Protein AF-A0A094FQ48-F1 (afdb_monomer_lite)

Structure (mmCIF, N/CA/C/O backbone):
data_AF-A0A094FQ48-F1
#
_entry.id   AF-A0A094FQ48-F1
#
loop_
_atom_site.group_PDB
_atom_site.id
_atom_site.type_symbol
_atom_site.label_atom_id
_atom_site.label_alt_id
_atom_site.label_comp_id
_atom_site.label_asym_id
_atom_site.label_entity_id
_atom_site.label_seq_id
_atom_site.pdbx_PDB_ins_code
_atom_site.Cartn_x
_atom_site.Cartn_y
_atom_site.Cartn_z
_atom_site.occupancy
_atom_site.B_iso_or_equiv
_atom_site.auth_seq_id
_atom_site.auth_comp_id
_atom_site.auth_asym_id
_atom_site.auth_atom_id
_atom_site.pdbx_PDB_model_num
ATOM 1 N N . MET A 1 1 ? -72.669 -28.121 5.961 1.00 44.81 1 MET A N 1
ATOM 2 C CA . MET A 1 1 ? -71.263 -28.528 6.222 1.00 44.81 1 MET A CA 1
ATOM 3 C C . MET A 1 1 ? -70.339 -27.764 5.274 1.00 44.81 1 MET A C 1
ATOM 5 O O . MET A 1 1 ? -70.852 -27.253 4.290 1.00 44.81 1 MET A O 1
ATOM 9 N N . HIS A 1 2 ? -69.028 -27.706 5.558 1.00 47.06 2 HIS A N 1
ATOM 10 C CA . HIS A 1 2 ? -67.974 -27.008 4.781 1.00 47.06 2 HIS A CA 1
ATOM 11 C C . HIS A 1 2 ? -67.819 -25.487 4.978 1.00 47.06 2 HIS A C 1
ATOM 13 O O . HIS A 1 2 ? -67.821 -24.717 4.028 1.00 47.06 2 HIS A O 1
ATOM 19 N N . CYS A 1 3 ? -67.562 -25.066 6.222 1.00 48.03 3 CYS A N 1
ATOM 20 C CA . CYS A 1 3 ? -66.950 -23.760 6.507 1.00 48.03 3 CYS A CA 1
ATOM 21 C C . CYS A 1 3 ? -65.906 -23.878 7.641 1.00 48.03 3 CYS A C 1
ATOM 23 O O . CYS A 1 3 ? -66.040 -23.269 8.699 1.00 48.03 3 CYS A O 1
ATOM 25 N N . GLN A 1 4 ? -64.906 -24.758 7.463 1.00 51.50 4 GLN A N 1
ATOM 26 C CA . GLN A 1 4 ? -63.898 -25.070 8.500 1.00 51.50 4 GLN A CA 1
ATOM 27 C C . GLN A 1 4 ? -62.426 -25.045 8.036 1.00 51.50 4 GLN A C 1
ATOM 29 O O . GLN A 1 4 ? -61.554 -24.832 8.872 1.00 51.50 4 GLN A O 1
ATOM 34 N N . HIS A 1 5 ? -62.115 -25.166 6.739 1.00 47.91 5 HIS A N 1
ATOM 35 C CA . HIS A 1 5 ? -60.715 -25.262 6.278 1.00 47.91 5 HIS A CA 1
ATOM 36 C C . HIS A 1 5 ? -59.942 -23.933 6.186 1.00 47.91 5 HIS A C 1
ATOM 38 O O . HIS A 1 5 ? -58.716 -23.949 6.132 1.00 47.91 5 HIS A O 1
ATOM 44 N N . LEU A 1 6 ? -60.612 -22.775 6.210 1.00 45.75 6 LEU A N 1
ATOM 45 C CA . LEU A 1 6 ? -59.923 -21.482 6.067 1.00 45.75 6 LEU A CA 1
ATOM 46 C C . LEU A 1 6 ? -59.265 -20.980 7.371 1.00 45.75 6 LEU A C 1
ATOM 48 O O . LEU A 1 6 ? -58.429 -20.083 7.330 1.00 45.75 6 LEU A O 1
ATOM 52 N N . ARG A 1 7 ? -59.607 -21.562 8.532 1.00 48.62 7 ARG A N 1
ATOM 53 C CA . ARG A 1 7 ? -59.044 -21.167 9.840 1.00 48.62 7 ARG A CA 1
ATOM 54 C C . ARG A 1 7 ? -57.698 -21.818 10.177 1.00 48.62 7 ARG A C 1
ATOM 56 O O . ARG A 1 7 ? -57.013 -21.322 11.062 1.00 48.62 7 ARG A O 1
ATOM 63 N N . THR A 1 8 ? -57.306 -22.891 9.490 1.00 50.69 8 THR A N 1
ATOM 64 C CA . THR A 1 8 ? -56.061 -23.631 9.781 1.00 50.69 8 THR A CA 1
ATOM 65 C C . THR A 1 8 ? -54.864 -23.185 8.942 1.00 50.69 8 THR A C 1
ATOM 67 O O . THR A 1 8 ? -53.733 -23.434 9.338 1.00 50.69 8 THR A O 1
ATOM 70 N N . LEU A 1 9 ? -55.078 -22.488 7.819 1.00 47.31 9 LEU A N 1
ATOM 71 C CA . LEU A 1 9 ? -53.987 -22.009 6.955 1.00 47.31 9 LEU A CA 1
ATOM 72 C C . LEU A 1 9 ? -53.276 -20.763 7.508 1.00 47.31 9 LEU A C 1
ATOM 74 O O . LEU A 1 9 ? -52.068 -20.627 7.346 1.00 47.31 9 LEU A O 1
ATOM 78 N N . VAL A 1 10 ? -54.001 -19.880 8.203 1.00 52.78 10 VAL A N 1
ATOM 79 C CA . VAL A 1 10 ? -53.449 -18.645 8.789 1.00 52.78 10 VAL A CA 1
ATOM 80 C C . VAL A 1 10 ? -52.346 -18.911 9.836 1.00 52.78 10 VAL A C 1
ATOM 82 O O . VAL A 1 10 ? -51.275 -18.319 9.699 1.00 52.78 10 VAL A O 1
ATOM 85 N N . PRO A 1 11 ? -52.517 -19.801 10.841 1.00 48.78 11 PRO A N 1
ATOM 86 C CA . PRO A 1 11 ? -51.443 -20.086 11.797 1.00 48.78 11 PRO A CA 1
ATOM 87 C C . PRO A 1 11 ? -50.246 -20.817 11.165 1.00 48.78 11 PRO A C 1
ATOM 89 O O . PRO A 1 11 ? -49.115 -20.565 11.571 1.00 48.78 11 PRO A O 1
ATOM 92 N N . SER A 1 12 ? -50.449 -21.662 10.145 1.00 50.12 12 SER A N 1
ATOM 93 C CA . SER A 1 12 ? -49.334 -22.310 9.434 1.00 50.12 12 SER A CA 1
ATOM 94 C C . SER A 1 12 ? -48.512 -21.333 8.586 1.00 50.12 12 SER A C 1
ATOM 96 O O . SER A 1 12 ? -47.296 -21.490 8.512 1.00 50.12 12 SER A O 1
ATOM 98 N N . LEU A 1 13 ? -49.131 -20.302 7.998 1.00 47.12 13 LEU A N 1
ATOM 99 C CA . LEU A 1 13 ? -48.397 -19.254 7.275 1.00 47.12 13 LEU A CA 1
ATOM 100 C C . LEU A 1 13 ? -47.580 -18.359 8.224 1.00 47.12 13 LEU A C 1
ATOM 102 O O . LEU A 1 13 ? -46.461 -17.975 7.897 1.00 47.12 13 LEU A O 1
ATOM 106 N N . LEU A 1 14 ? -48.111 -18.074 9.418 1.00 46.78 14 LEU A N 1
ATOM 107 C CA . LEU A 1 14 ? -47.400 -17.326 10.463 1.00 46.78 14 LEU A CA 1
ATOM 108 C C . LEU A 1 14 ? -46.217 -18.106 11.055 1.00 46.78 14 LEU A C 1
ATOM 110 O O . LEU A 1 14 ? -45.192 -17.503 11.360 1.00 46.78 14 LEU A O 1
ATOM 114 N N . LEU A 1 15 ? -46.315 -19.435 11.173 1.00 45.41 15 LEU A N 1
ATOM 115 C CA . LEU A 1 15 ? -45.204 -20.263 11.658 1.00 45.41 15 LEU A CA 1
ATOM 116 C C . LEU A 1 15 ? -44.077 -20.431 10.619 1.00 45.41 15 LEU A C 1
ATOM 118 O O . LEU A 1 15 ? -42.925 -20.619 10.998 1.00 45.41 15 LEU A O 1
ATOM 122 N N . ALA A 1 16 ? -44.384 -20.316 9.322 1.00 47.59 16 ALA A N 1
ATOM 123 C CA . ALA A 1 16 ? -43.390 -20.379 8.246 1.00 47.59 16 ALA A CA 1
ATOM 124 C C . ALA A 1 16 ? -42.512 -19.113 8.139 1.00 47.59 16 ALA A C 1
ATOM 126 O O . ALA A 1 16 ? -41.395 -19.187 7.636 1.00 47.59 16 ALA A O 1
ATOM 127 N N . LEU A 1 17 ? -42.980 -17.967 8.650 1.00 46.12 17 LEU A N 1
ATOM 128 C CA . LEU A 1 17 ? -42.236 -16.695 8.673 1.00 46.12 17 LEU A CA 1
ATOM 129 C C . LEU A 1 17 ? -41.223 -16.578 9.829 1.00 46.12 17 LEU A C 1
ATOM 131 O O . LEU A 1 17 ? -40.498 -15.590 9.907 1.00 46.12 17 LEU A O 1
ATOM 135 N N . LEU A 1 18 ? -41.153 -17.574 10.718 1.00 45.94 18 LEU A N 1
ATOM 136 C CA . LEU A 1 18 ? -40.220 -17.614 11.855 1.00 45.94 18 LEU A CA 1
ATOM 137 C C . LEU A 1 18 ? -38.926 -18.396 11.567 1.00 45.94 18 LEU A C 1
ATOM 139 O O . LEU A 1 18 ? -38.060 -18.498 12.437 1.00 45.94 18 LEU A O 1
ATOM 143 N N . VAL A 1 19 ? -38.759 -18.936 10.355 1.00 48.19 19 VAL A N 1
ATOM 144 C CA . VAL A 1 19 ? -37.536 -19.649 9.965 1.00 48.19 19 VAL A CA 1
ATOM 145 C C . VAL A 1 19 ? -36.451 -18.653 9.554 1.00 48.19 19 VAL A C 1
ATOM 147 O O . VAL A 1 19 ? -36.316 -18.293 8.390 1.00 48.19 19 VAL A O 1
ATOM 150 N N . GLY A 1 20 ? -35.632 -18.261 10.531 1.00 50.59 20 GLY A N 1
ATOM 151 C CA . GLY A 1 20 ? -34.254 -17.851 10.271 1.00 50.59 20 GLY A CA 1
ATOM 152 C C . GLY A 1 20 ? -34.054 -16.451 9.696 1.00 50.59 20 GLY A C 1
ATOM 153 O O . GLY A 1 20 ? -33.364 -16.298 8.692 1.00 50.59 20 GLY A O 1
ATOM 154 N N . ALA A 1 21 ? -34.507 -15.416 10.408 1.00 45.34 21 ALA A N 1
ATOM 155 C CA . ALA A 1 21 ? -33.777 -14.150 10.381 1.00 45.34 21 ALA A CA 1
ATOM 156 C C . ALA A 1 21 ? -32.414 -14.362 11.069 1.00 45.34 21 ALA A C 1
ATOM 158 O O . ALA A 1 21 ? -32.246 -14.065 12.251 1.00 45.34 21 ALA A O 1
ATOM 159 N N . THR A 1 22 ? -31.445 -14.930 10.344 1.00 43.03 22 THR A N 1
ATOM 160 C CA . THR A 1 22 ? -30.043 -14.912 10.765 1.00 43.03 22 THR A CA 1
ATOM 161 C C . THR A 1 22 ? -29.607 -13.457 10.777 1.00 43.03 22 THR A C 1
ATOM 163 O O . THR A 1 22 ? -29.324 -12.883 9.725 1.00 43.03 22 THR A O 1
ATOM 166 N N . THR A 1 23 ? -29.591 -12.842 11.959 1.00 42.50 23 THR A N 1
ATOM 167 C CA . THR A 1 23 ? -28.970 -11.534 12.150 1.00 42.50 23 THR A CA 1
ATOM 168 C C . THR A 1 23 ? -27.529 -11.653 11.682 1.00 42.50 23 THR A C 1
ATOM 170 O O . THR A 1 23 ? -26.745 -12.364 12.316 1.00 42.50 23 THR A O 1
ATOM 173 N N . ALA A 1 24 ? -27.193 -11.008 10.562 1.00 48.81 24 ALA A N 1
ATOM 174 C CA . ALA A 1 24 ? -25.811 -10.891 10.128 1.00 48.81 24 ALA A CA 1
ATOM 175 C C . ALA A 1 24 ? -25.033 -10.293 11.302 1.00 48.81 24 ALA A C 1
ATOM 177 O O . ALA A 1 24 ? -25.363 -9.205 11.776 1.00 48.81 24 ALA A O 1
ATOM 178 N N . GLN A 1 25 ? -24.085 -11.056 11.847 1.00 53.09 25 GLN A N 1
ATOM 179 C CA . GLN A 1 25 ? -23.342 -10.628 13.021 1.00 53.09 25 GLN A CA 1
ATOM 180 C C . GLN A 1 25 ? -22.430 -9.483 12.590 1.00 53.09 25 GLN A C 1
ATOM 182 O O . GLN A 1 25 ? -21.394 -9.712 11.969 1.00 53.09 25 GLN A O 1
ATOM 187 N N . GLU A 1 26 ? -22.859 -8.258 12.890 1.00 64.62 26 GLU A N 1
ATOM 188 C CA . GLU A 1 26 ? -22.153 -7.029 12.554 1.00 64.62 26 GLU A CA 1
ATOM 189 C C . GLU A 1 26 ? -20.717 -7.107 13.088 1.00 64.62 26 GLU A C 1
ATOM 191 O O . GLU A 1 26 ? -20.472 -7.158 14.300 1.00 64.62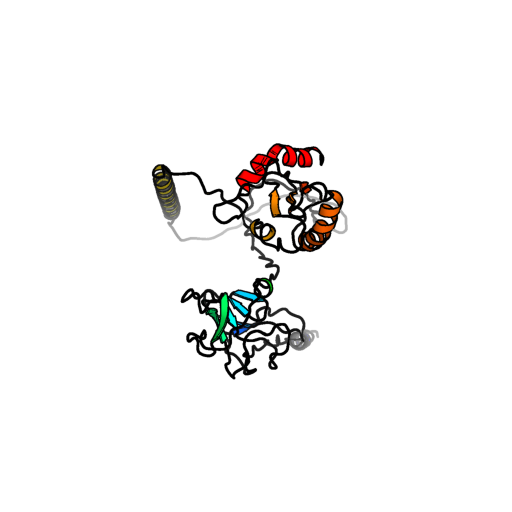 26 GLU A O 1
ATOM 196 N N . ARG A 1 27 ? -19.763 -7.222 12.159 1.00 82.62 27 ARG A N 1
ATOM 197 C CA . ARG A 1 27 ? -18.343 -7.394 12.464 1.00 82.62 27 ARG A CA 1
ATOM 198 C C . ARG A 1 27 ? -17.807 -6.073 12.997 1.00 82.62 27 ARG A C 1
ATOM 200 O O . ARG A 1 27 ? -17.611 -5.127 12.243 1.00 82.62 27 ARG A O 1
ATOM 207 N N . LYS A 1 28 ? -17.587 -6.020 14.307 1.00 92.75 28 LYS A N 1
ATOM 208 C CA . LYS A 1 28 ? -17.046 -4.845 14.990 1.00 92.75 28 LYS A CA 1
ATOM 209 C C . LYS A 1 28 ? -15.570 -4.650 14.659 1.00 92.75 28 LYS A C 1
ATOM 211 O O . LYS A 1 28 ? -14.815 -5.620 14.599 1.00 92.75 28 LYS A O 1
ATOM 216 N N . CYS A 1 29 ? -15.184 -3.393 14.496 1.00 96.06 29 CYS A N 1
ATOM 217 C CA . CYS A 1 29 ? -13.802 -2.972 14.327 1.00 96.06 29 CYS A CA 1
ATOM 218 C C . CYS A 1 29 ? -13.202 -2.540 15.663 1.00 96.06 29 CYS A C 1
ATOM 220 O O . CYS A 1 29 ? -13.862 -1.881 16.470 1.00 96.06 29 CYS A O 1
ATOM 222 N N . TYR A 1 30 ? -11.945 -2.905 15.874 1.00 96.88 30 TYR A N 1
ATOM 223 C CA . TYR A 1 30 ? -11.172 -2.594 17.063 1.00 96.88 30 TYR A CA 1
ATOM 224 C C . TYR A 1 30 ? -9.928 -1.798 16.674 1.00 96.88 30 TYR A C 1
ATOM 226 O O . TYR A 1 30 ? -9.333 -2.038 15.621 1.00 96.88 30 TYR A O 1
ATOM 234 N N . GLY A 1 31 ? -9.568 -0.834 17.517 1.00 96.81 31 GLY A N 1
ATOM 235 C CA . GLY A 1 31 ? -8.410 0.028 17.348 1.00 96.81 31 GLY A CA 1
ATOM 236 C C . GLY A 1 31 ? -7.098 -0.738 17.455 1.00 96.81 31 GLY A C 1
ATOM 237 O O . GLY A 1 31 ? -7.057 -1.893 17.881 1.00 96.81 31 GLY A O 1
ATOM 238 N N . VAL A 1 32 ? -5.990 -0.065 17.152 1.00 96.31 32 VAL A N 1
ATOM 239 C CA . VAL A 1 32 ? -4.638 -0.607 17.384 1.00 96.31 32 VAL A CA 1
ATOM 240 C C . VAL A 1 32 ? -4.397 -0.926 18.869 1.00 96.31 32 VAL A C 1
ATOM 242 O O . VAL A 1 32 ? -3.625 -1.829 19.193 1.00 96.31 32 VAL A O 1
ATOM 245 N N . ASN A 1 33 ? -5.105 -0.241 19.771 1.00 95.88 33 ASN A N 1
ATOM 246 C CA . ASN A 1 33 ? -5.111 -0.520 21.205 1.00 95.88 33 ASN A CA 1
ATOM 247 C C . ASN A 1 33 ? -6.049 -1.672 21.648 1.00 95.88 33 ASN A C 1
ATOM 249 O O . ASN A 1 33 ? -6.006 -2.055 22.816 1.00 95.88 33 ASN A O 1
ATOM 253 N N . GLY A 1 34 ? -6.861 -2.238 20.745 1.00 95.62 34 GLY A N 1
ATOM 254 C CA . GLY A 1 34 ? -7.851 -3.289 21.027 1.00 95.62 34 GLY A CA 1
ATOM 255 C C . GLY A 1 34 ? -9.215 -2.791 21.531 1.00 95.62 34 GLY A C 1
ATOM 256 O O . GLY A 1 34 ? -10.117 -3.600 21.760 1.00 95.62 34 GLY A O 1
ATOM 257 N N . GLU A 1 35 ? -9.407 -1.480 21.698 1.00 97.38 35 GLU A N 1
ATOM 258 C CA . GLU A 1 35 ? -10.698 -0.892 22.077 1.00 97.38 35 GLU A CA 1
ATOM 259 C C . GLU A 1 35 ? -11.652 -0.787 20.877 1.00 97.38 35 GLU A C 1
ATOM 261 O O . GLU A 1 35 ? -11.239 -0.870 19.725 1.00 97.38 35 GLU A O 1
ATOM 266 N N . LEU A 1 36 ? -12.954 -0.627 21.121 1.00 97.06 36 LEU A N 1
ATOM 267 C CA . LEU A 1 36 ? -13.960 -0.563 20.056 1.00 97.06 36 LEU A CA 1
ATOM 268 C C . LEU A 1 36 ? -13.870 0.765 19.275 1.00 97.06 36 LEU A C 1
ATOM 270 O O . LEU A 1 36 ? -13.932 1.832 19.883 1.00 97.06 36 LEU A O 1
ATOM 274 N N . GLN A 1 37 ? -13.790 0.700 17.943 1.00 96.50 37 GLN A N 1
ATOM 275 C CA . GLN A 1 37 ? -13.807 1.883 17.068 1.00 96.50 37 GLN A CA 1
ATOM 276 C C . GLN A 1 37 ? -15.218 2.485 16.893 1.00 96.50 37 GLN A C 1
ATOM 278 O O . GLN A 1 37 ? -16.226 1.871 17.257 1.00 96.50 37 GLN A O 1
ATOM 283 N N . SER A 1 38 ? -15.304 3.694 16.316 1.00 95.12 38 SER A N 1
ATOM 284 C CA . SER A 1 38 ? -16.593 4.300 15.939 1.00 95.12 38 SER A CA 1
ATOM 285 C C . SER A 1 38 ? -17.284 3.527 14.805 1.00 95.12 38 SER A C 1
ATOM 287 O O . SER A 1 38 ? -16.652 2.773 14.069 1.00 95.12 38 SER A O 1
ATOM 289 N N . ALA A 1 39 ? -18.591 3.749 14.626 1.00 93.94 39 ALA A N 1
ATOM 290 C CA . ALA A 1 39 ? -19.379 3.124 13.554 1.00 93.94 39 ALA A CA 1
ATOM 291 C C . ALA A 1 39 ? -18.975 3.568 12.127 1.00 93.94 39 ALA A C 1
ATOM 293 O O . ALA A 1 39 ? -19.391 2.953 11.143 1.00 93.94 39 ALA A O 1
ATOM 294 N N . ASP A 1 40 ? -18.165 4.626 12.016 1.00 95.06 40 ASP A N 1
ATOM 295 C CA . ASP A 1 40 ? -17.604 5.115 10.752 1.00 95.06 40 ASP A CA 1
ATOM 296 C C . ASP A 1 40 ? -16.463 4.216 10.250 1.00 95.06 40 ASP A C 1
ATOM 298 O O . ASP A 1 40 ? -16.204 4.134 9.046 1.00 95.06 40 ASP A O 1
ATOM 302 N N . ILE A 1 41 ? -15.793 3.532 11.185 1.00 96.12 41 ILE A N 1
ATOM 303 C CA . ILE A 1 41 ? -14.691 2.608 10.932 1.00 96.12 41 ILE A CA 1
ATOM 304 C C . ILE A 1 41 ? -15.268 1.214 10.700 1.00 96.12 41 ILE A C 1
ATOM 306 O O . ILE A 1 41 ? -15.728 0.541 11.624 1.00 96.12 41 ILE A O 1
ATOM 310 N N . GLN A 1 42 ? -15.251 0.786 9.443 1.00 95.19 42 GLN A N 1
ATOM 311 C CA . GLN A 1 42 ? -15.963 -0.396 8.973 1.00 95.19 42 GLN A CA 1
ATOM 312 C C . GLN A 1 42 ? -14.998 -1.459 8.424 1.00 95.19 42 GLN A C 1
ATOM 314 O O . GLN A 1 42 ? -13.908 -1.117 7.952 1.00 95.19 42 GLN A O 1
ATOM 319 N N . PRO A 1 43 ? -15.372 -2.753 8.472 1.00 94.44 43 PRO A N 1
ATOM 320 C CA . PRO A 1 43 ? -14.539 -3.836 7.961 1.00 94.44 43 PRO A CA 1
ATOM 321 C C . PRO A 1 43 ? -14.304 -3.704 6.454 1.00 94.44 43 PRO A C 1
ATOM 323 O O . PRO A 1 43 ? -15.256 -3.595 5.684 1.00 94.44 43 PRO A O 1
ATOM 326 N N . CYS A 1 44 ? -13.051 -3.825 6.017 1.00 92.06 44 CYS A N 1
ATOM 327 C CA . CYS A 1 44 ? -12.675 -3.741 4.601 1.00 92.06 44 CYS A CA 1
ATOM 328 C C . CYS A 1 44 ? -13.290 -4.820 3.701 1.00 92.06 44 CYS A C 1
ATOM 330 O O . CYS A 1 44 ? -13.319 -4.676 2.481 1.00 92.06 44 CYS A O 1
ATOM 332 N N . ASN A 1 45 ? -13.763 -5.919 4.289 1.00 84.25 45 ASN A N 1
ATOM 333 C CA . ASN A 1 45 ? -14.577 -6.912 3.607 1.00 84.25 45 ASN A CA 1
ATOM 334 C C . ASN A 1 45 ? -15.564 -7.525 4.610 1.00 84.25 45 ASN A C 1
ATOM 336 O O . ASN A 1 45 ? -15.152 -8.194 5.562 1.00 84.25 45 ASN A O 1
ATOM 340 N N . ALA A 1 46 ? -16.859 -7.294 4.399 1.00 70.19 46 ALA A N 1
ATOM 341 C CA . ALA A 1 46 ? -17.919 -7.823 5.254 1.00 70.19 46 ALA A CA 1
ATOM 342 C C . ALA A 1 46 ? -18.209 -9.319 5.003 1.00 70.19 46 ALA A C 1
ATOM 344 O O . ALA A 1 46 ? -18.610 -10.025 5.930 1.00 70.19 46 ALA A O 1
ATOM 345 N N . ASP A 1 47 ? -17.950 -9.815 3.788 1.00 74.25 47 ASP A N 1
ATOM 346 C CA . ASP A 1 47 ? -18.453 -11.100 3.271 1.00 74.25 47 ASP A CA 1
ATOM 347 C C . ASP A 1 47 ? -17.534 -12.305 3.547 1.00 74.25 47 ASP A C 1
ATOM 349 O O . ASP A 1 47 ? -17.655 -13.364 2.927 1.00 74.25 47 ASP A O 1
ATOM 353 N N . LEU A 1 48 ? -16.577 -12.171 4.467 1.00 73.19 48 LEU A N 1
ATOM 354 C CA . LEU A 1 48 ? -15.639 -13.253 4.772 1.00 73.19 48 LEU A CA 1
ATOM 355 C C . LEU A 1 48 ? -16.246 -14.356 5.656 1.00 73.19 48 LEU A C 1
ATOM 357 O O . LEU A 1 48 ? -17.163 -14.095 6.446 1.00 73.19 48 LEU A O 1
ATOM 361 N N . PRO A 1 49 ? -15.692 -15.586 5.602 1.00 76.56 49 PRO A N 1
ATOM 362 C CA . PRO A 1 49 ? -16.086 -16.681 6.482 1.00 76.56 49 PRO A CA 1
ATOM 363 C C . PRO A 1 49 ? -16.006 -16.309 7.967 1.00 76.56 49 PRO A C 1
ATOM 365 O O . PRO A 1 49 ? -15.147 -15.531 8.398 1.00 76.56 49 PRO A O 1
ATOM 368 N N . ALA A 1 50 ? -16.907 -16.877 8.770 1.00 71.81 50 ALA A N 1
ATOM 369 C CA . ALA A 1 50 ? -16.891 -16.701 10.218 1.00 71.81 50 ALA A CA 1
ATOM 370 C C . ALA A 1 50 ? -15.538 -17.151 10.802 1.00 71.81 50 ALA A C 1
ATOM 372 O O . ALA A 1 50 ? -15.043 -18.226 10.471 1.00 71.81 50 ALA A O 1
ATOM 373 N N . GLY A 1 51 ? -14.942 -16.318 11.660 1.00 76.62 51 GLY A N 1
ATOM 374 C CA . GLY A 1 51 ? -13.610 -16.548 12.233 1.00 76.62 51 GLY A CA 1
ATOM 375 C C . GLY A 1 51 ? -12.432 -15.990 11.421 1.00 76.62 51 GLY A C 1
ATOM 376 O O . GLY A 1 51 ? -11.323 -15.977 11.937 1.00 76.62 51 GLY A O 1
ATOM 377 N N . SER A 1 52 ? -12.635 -15.491 10.196 1.00 87.19 52 SER A N 1
ATOM 378 C CA . SER A 1 52 ? -11.622 -14.679 9.497 1.00 87.19 52 SER A CA 1
ATOM 379 C C . SER A 1 52 ? -11.661 -13.227 9.981 1.00 87.19 52 SER A C 1
ATOM 381 O O . SER A 1 52 ? -12.757 -12.701 10.184 1.00 87.19 52 SER A O 1
ATOM 383 N N . HIS A 1 53 ? -10.514 -12.553 10.088 1.00 91.12 53 HIS A N 1
ATOM 384 C CA . HIS A 1 53 ? -10.436 -11.124 10.418 1.00 91.12 53 HIS A CA 1
ATOM 385 C C . HIS A 1 53 ? -10.045 -10.265 9.200 1.00 91.12 53 HIS A C 1
ATOM 387 O O . HIS A 1 53 ? -9.559 -10.781 8.194 1.00 91.12 53 HIS A O 1
ATOM 393 N N . VAL A 1 54 ? -10.300 -8.955 9.279 1.00 92.50 54 VAL A N 1
ATOM 394 C CA . VAL A 1 54 ? -9.916 -7.947 8.273 1.00 92.50 54 VAL A CA 1
ATOM 395 C C . VAL A 1 54 ? -9.420 -6.665 8.918 1.00 92.50 54 VAL A C 1
ATOM 397 O O . VAL A 1 54 ? -9.815 -6.342 10.038 1.00 92.50 54 VAL A O 1
ATOM 400 N N . ALA A 1 55 ? -8.631 -5.908 8.156 1.00 94.06 55 ALA A N 1
ATOM 401 C CA . ALA A 1 55 ? -8.422 -4.484 8.373 1.00 94.06 55 ALA A CA 1
ATOM 402 C C . ALA A 1 55 ? -9.763 -3.730 8.409 1.00 94.06 55 ALA A C 1
ATOM 404 O O . ALA A 1 55 ? -10.749 -4.150 7.788 1.00 94.06 55 ALA A O 1
ATOM 405 N N . CYS A 1 56 ? -9.783 -2.598 9.102 1.00 96.25 56 CYS A N 1
ATOM 406 C CA . CYS A 1 56 ? -10.915 -1.681 9.114 1.00 96.25 56 CYS A CA 1
ATOM 407 C C . CYS A 1 56 ? -10.477 -0.282 8.692 1.00 96.25 56 CYS A C 1
ATOM 409 O O . CYS A 1 56 ? -9.391 0.140 9.073 1.00 96.25 56 CYS A O 1
ATOM 411 N N . CYS A 1 57 ? -11.329 0.441 7.965 1.00 96.31 57 CYS A N 1
ATOM 412 C CA . CYS A 1 57 ? -11.052 1.792 7.465 1.00 96.31 57 CYS A CA 1
ATOM 413 C C . CYS A 1 57 ? -12.270 2.710 7.622 1.00 96.31 57 CYS A C 1
ATOM 415 O O . CYS A 1 57 ? -13.380 2.222 7.845 1.00 96.31 57 CYS A O 1
ATOM 417 N N . ASN A 1 58 ? -12.104 4.029 7.483 1.00 95.31 58 ASN A N 1
ATOM 418 C CA . ASN A 1 58 ? -13.238 4.950 7.493 1.00 95.31 58 ASN A CA 1
ATOM 419 C C . ASN A 1 58 ? -13.969 4.902 6.142 1.00 95.31 58 ASN A C 1
ATOM 421 O O . ASN A 1 58 ? -13.606 5.591 5.185 1.00 95.31 58 ASN A O 1
ATOM 425 N N . LEU A 1 59 ? -14.999 4.058 6.067 1.00 93.69 59 LEU A N 1
ATOM 426 C CA . LEU A 1 59 ? -15.816 3.869 4.862 1.00 93.69 59 LEU A CA 1
ATOM 427 C C . LEU A 1 59 ? -17.093 4.726 4.870 1.00 93.69 59 LEU A C 1
ATOM 429 O O . LEU A 1 59 ? -17.783 4.798 3.855 1.00 93.69 59 LEU A O 1
ATOM 433 N N . ALA A 1 60 ? -17.411 5.384 5.991 1.00 93.12 60 ALA A N 1
ATOM 434 C CA . ALA A 1 60 ? -18.580 6.257 6.108 1.00 93.12 60 ALA A CA 1
ATOM 435 C C . ALA A 1 60 ? -18.338 7.688 5.587 1.00 93.12 60 ALA A C 1
ATOM 437 O O . ALA A 1 60 ? -19.295 8.386 5.241 1.00 93.12 60 ALA A O 1
ATOM 438 N N . LYS A 1 61 ? -17.077 8.138 5.518 1.00 91.81 61 LYS A N 1
ATOM 439 C CA . LYS A 1 61 ? -16.710 9.437 4.927 1.00 91.81 61 LYS A CA 1
ATOM 440 C C . LYS A 1 61 ? -16.735 9.411 3.389 1.00 91.81 61 LYS A C 1
ATOM 442 O O . LYS A 1 61 ? -16.877 8.364 2.762 1.00 91.81 61 LYS A O 1
ATOM 447 N N . SER A 1 62 ? -16.619 10.586 2.767 1.00 90.00 62 SER A N 1
ATOM 448 C CA . SER A 1 62 ? -16.693 10.753 1.311 1.00 90.00 62 SER A CA 1
ATOM 449 C C . SER A 1 62 ? -15.608 11.714 0.804 1.00 90.00 62 SER A C 1
ATOM 451 O O . SER A 1 62 ? -15.648 12.888 1.180 1.00 90.00 62 SER A O 1
ATOM 453 N N . PRO A 1 63 ? -14.686 11.269 -0.074 1.00 90.94 63 PRO A N 1
ATOM 454 C CA . PRO A 1 63 ? -14.499 9.885 -0.533 1.00 90.94 63 PRO A CA 1
ATOM 455 C C . PRO A 1 63 ? -14.105 8.924 0.614 1.00 90.94 63 PRO A C 1
ATOM 457 O O . PRO A 1 63 ? -13.353 9.328 1.497 1.00 90.94 63 PRO A O 1
ATOM 460 N N . PRO A 1 64 ? -14.590 7.666 0.618 1.00 92.12 64 PRO A N 1
ATOM 461 C CA . PRO A 1 64 ? -14.242 6.685 1.649 1.00 92.12 64 PRO A CA 1
ATOM 462 C C . PRO A 1 64 ? -12.769 6.278 1.547 1.00 92.12 64 PRO A C 1
ATOM 464 O O . PRO A 1 64 ? -12.168 6.377 0.475 1.00 92.12 64 PRO A O 1
ATOM 467 N N . ASP A 1 65 ? -12.185 5.775 2.630 1.00 93.75 65 ASP A N 1
ATOM 468 C CA . ASP A 1 65 ? -10.830 5.216 2.591 1.00 93.75 65 ASP A CA 1
ATOM 469 C C . ASP A 1 65 ? -10.718 4.028 1.627 1.00 93.75 65 ASP A C 1
ATOM 471 O O . ASP A 1 65 ? -11.639 3.219 1.488 1.00 93.75 65 ASP A O 1
ATOM 475 N N . ILE A 1 66 ? -9.552 3.881 0.993 1.00 92.62 66 ILE A N 1
ATOM 476 C CA . ILE A 1 66 ? -9.233 2.688 0.204 1.00 92.62 66 ILE A CA 1
ATOM 477 C C . ILE A 1 66 ? -8.537 1.678 1.115 1.00 92.62 66 ILE A C 1
ATOM 479 O O . ILE A 1 66 ? -7.470 1.945 1.666 1.00 92.62 66 ILE A O 1
ATOM 483 N N . CYS A 1 67 ? -9.119 0.490 1.230 1.00 93.06 67 CYS A N 1
ATOM 484 C CA . CYS A 1 67 ? -8.527 -0.630 1.951 1.00 93.06 67 CYS A CA 1
ATOM 485 C C . CYS A 1 67 ? -7.270 -1.156 1.244 1.00 93.06 67 CYS A C 1
ATOM 487 O O . CYS A 1 67 ? -7.333 -1.643 0.109 1.00 93.06 67 CYS A O 1
ATOM 489 N N . VAL A 1 68 ? -6.131 -1.099 1.933 1.00 91.62 68 VAL A N 1
ATOM 490 C CA . VAL A 1 68 ? -4.854 -1.635 1.453 1.00 91.62 68 VAL A CA 1
ATOM 491 C C . VAL A 1 68 ? -4.371 -2.771 2.356 1.00 91.62 68 VAL A C 1
ATOM 493 O O . VAL A 1 68 ? -4.961 -3.069 3.396 1.00 91.62 68 VAL A O 1
ATOM 496 N N . GLY A 1 69 ? -3.344 -3.494 1.917 1.00 87.94 69 GLY A N 1
ATOM 497 C CA . GLY A 1 69 ? -2.755 -4.571 2.700 1.00 87.94 69 GLY A CA 1
ATOM 498 C C . GLY A 1 69 ? -2.008 -4.069 3.944 1.00 87.94 69 GLY A C 1
ATOM 499 O O . GLY A 1 69 ? -1.921 -2.872 4.224 1.00 87.94 69 GLY A O 1
ATOM 500 N N . GLY A 1 70 ? -1.489 -5.017 4.728 1.00 88.19 70 GLY A N 1
ATOM 501 C CA . GLY A 1 70 ? -0.722 -4.719 5.941 1.00 88.19 70 GLY A CA 1
ATOM 502 C C . GLY A 1 70 ? -1.543 -4.092 7.075 1.00 88.19 70 GLY A C 1
ATOM 503 O O . GLY A 1 70 ? -0.961 -3.467 7.957 1.00 88.19 70 GLY A O 1
ATOM 504 N N . GLY A 1 71 ? -2.875 -4.224 7.049 1.00 91.81 71 GLY A N 1
ATOM 505 C CA . GLY A 1 71 ? -3.769 -3.655 8.063 1.00 91.81 71 GLY A CA 1
ATOM 506 C C . GLY A 1 71 ? -3.954 -2.137 7.972 1.00 91.81 71 GLY A C 1
ATOM 507 O O . GLY A 1 71 ? -4.314 -1.514 8.970 1.00 91.81 71 GLY A O 1
ATOM 508 N N . LEU A 1 72 ? -3.660 -1.539 6.812 1.00 94.19 72 LEU A N 1
ATOM 509 C CA . LEU A 1 72 ? -3.654 -0.091 6.606 1.00 94.19 72 LEU A CA 1
ATOM 510 C C . LEU A 1 72 ? -4.767 0.383 5.660 1.00 94.19 72 LEU A C 1
ATOM 512 O O . LEU A 1 72 ? -5.350 -0.372 4.881 1.00 94.19 72 LEU A O 1
ATOM 516 N N . CYS A 1 73 ? -5.021 1.683 5.724 1.00 94.31 73 CYS A N 1
ATOM 517 C CA . CYS A 1 73 ? -6.019 2.399 4.945 1.00 94.31 73 CYS A CA 1
ATOM 518 C C . CYS A 1 73 ? -5.352 3.556 4.215 1.00 94.31 73 CYS A C 1
ATOM 520 O O . CYS A 1 73 ? -4.575 4.295 4.816 1.00 94.31 73 CYS A O 1
ATOM 522 N N . TYR A 1 74 ? -5.664 3.730 2.936 1.00 92.62 74 TYR A N 1
ATOM 523 C CA . TYR A 1 74 ? -5.244 4.894 2.170 1.00 92.62 74 TYR A CA 1
ATOM 524 C C . TYR A 1 74 ? -6.323 5.976 2.261 1.00 92.62 74 TYR A C 1
ATOM 526 O O . TYR A 1 74 ? -7.442 5.782 1.771 1.00 92.62 74 TYR A O 1
ATOM 534 N N . SER A 1 75 ? -5.987 7.104 2.891 1.00 91.19 75 SER A N 1
ATOM 535 C CA . SER A 1 75 ? -6.919 8.213 3.088 1.00 91.19 75 SER A CA 1
ATOM 536 C C . SER A 1 75 ? -7.083 9.045 1.826 1.00 91.19 75 SER A C 1
ATOM 538 O O . SER A 1 75 ? -6.112 9.519 1.235 1.00 91.19 75 SER A O 1
ATOM 540 N N . GLN A 1 76 ? -8.337 9.256 1.429 1.00 88.38 76 GLN A N 1
ATOM 541 C CA . GLN A 1 76 ? -8.694 10.057 0.258 1.00 88.38 76 GLN A CA 1
ATOM 542 C C . GLN A 1 76 ? -9.067 11.515 0.596 1.00 88.38 76 GLN A C 1
ATOM 544 O O . GLN A 1 76 ? -9.459 12.263 -0.299 1.00 88.38 76 GLN A O 1
ATOM 549 N N . ASP A 1 77 ? -8.906 11.950 1.853 1.00 81.19 77 ASP A N 1
ATOM 550 C CA . ASP A 1 77 ? -9.324 13.288 2.317 1.00 81.19 77 ASP A CA 1
ATOM 551 C C . ASP A 1 77 ? -8.517 14.443 1.693 1.00 81.19 77 ASP A C 1
ATOM 553 O O . ASP A 1 77 ? -8.938 15.599 1.730 1.00 81.19 77 ASP A O 1
ATOM 557 N N . GLY A 1 78 ? -7.341 14.152 1.123 1.00 62.19 78 GLY A N 1
ATOM 558 C CA . GLY A 1 78 ? -6.540 15.108 0.349 1.00 62.19 78 GLY A CA 1
ATOM 559 C C . GLY A 1 78 ? -5.915 16.262 1.147 1.00 62.19 78 GLY A C 1
ATOM 560 O O . GLY A 1 78 ? -5.359 17.173 0.536 1.00 62.19 78 GLY A O 1
ATOM 561 N N . GLY A 1 79 ? -5.991 16.236 2.483 1.00 67.19 79 GLY A N 1
ATOM 562 C CA . GLY A 1 79 ? -5.491 17.299 3.363 1.00 67.19 79 GLY A CA 1
ATOM 563 C C . GLY A 1 79 ? -3.968 17.450 3.328 1.00 67.19 79 GLY A C 1
ATOM 564 O O . GLY A 1 79 ? -3.456 18.512 2.970 1.00 67.19 79 GLY A O 1
ATOM 565 N N . THR A 1 80 ? -3.232 16.388 3.668 1.00 65.38 80 THR A N 1
ATOM 566 C CA . THR A 1 80 ? -1.767 16.349 3.557 1.00 65.38 80 THR A CA 1
ATOM 567 C C . THR A 1 80 ? -1.277 14.972 3.096 1.00 65.38 80 THR A C 1
ATOM 569 O O . THR A 1 80 ? -1.959 13.967 3.265 1.00 65.38 80 THR A O 1
ATOM 572 N N . ILE A 1 81 ? -0.060 14.907 2.541 1.00 65.06 81 ILE A N 1
ATOM 573 C CA . ILE A 1 81 ? 0.617 13.630 2.224 1.00 65.06 81 ILE A CA 1
ATOM 574 C C . ILE A 1 81 ? 0.983 12.854 3.505 1.00 65.06 81 ILE A C 1
ATOM 576 O O . ILE A 1 81 ? 1.190 11.646 3.456 1.00 65.06 81 ILE A O 1
ATOM 580 N N . ALA A 1 82 ? 1.055 13.530 4.656 1.00 63.78 82 ALA A N 1
ATOM 581 C CA . ALA A 1 82 ? 1.372 12.892 5.926 1.00 63.78 82 ALA A CA 1
ATOM 582 C C . ALA A 1 82 ? 0.218 11.989 6.404 1.00 63.78 82 ALA A C 1
ATOM 584 O O . ALA A 1 82 ? 0.473 10.928 6.963 1.00 63.78 82 ALA A O 1
ATOM 585 N N . ASP A 1 83 ? -1.031 12.351 6.113 1.00 74.94 83 ASP A N 1
ATOM 586 C CA . ASP A 1 83 ? -2.233 11.627 6.564 1.00 74.94 83 ASP A CA 1
ATOM 587 C C . ASP A 1 83 ? -2.678 10.534 5.573 1.00 74.94 83 ASP A C 1
ATOM 589 O O . ASP A 1 83 ? -3.802 10.038 5.625 1.00 74.94 83 ASP A O 1
ATOM 593 N N . LEU A 1 84 ? -1.805 10.181 4.622 1.00 87.25 84 LEU A N 1
ATOM 594 C CA . LEU A 1 84 ? -2.136 9.340 3.474 1.00 87.25 84 LEU A CA 1
ATOM 595 C C . LEU A 1 84 ? -2.330 7.864 3.832 1.00 87.25 84 LEU A C 1
ATOM 597 O O . LEU A 1 84 ? -3.132 7.193 3.190 1.00 87.25 84 LEU A O 1
ATOM 601 N N . LEU A 1 85 ? -1.591 7.354 4.819 1.00 92.25 85 LEU A N 1
ATOM 602 C CA . LEU A 1 85 ? -1.710 5.982 5.308 1.00 92.25 85 LEU A CA 1
ATOM 603 C C . LEU A 1 85 ? -2.110 5.997 6.780 1.00 92.25 85 LEU A C 1
ATOM 605 O O . LEU A 1 85 ? -1.440 6.617 7.604 1.00 92.25 85 LEU A O 1
ATOM 609 N N . VAL A 1 86 ? -3.189 5.289 7.105 1.00 93.88 86 VAL A N 1
ATOM 610 C CA . VAL A 1 86 ? -3.794 5.287 8.439 1.00 93.88 86 VAL A CA 1
ATOM 611 C C . VAL A 1 86 ? -4.003 3.856 8.924 1.00 93.88 86 VAL A C 1
ATOM 613 O O . VAL A 1 86 ? -4.503 2.994 8.204 1.00 93.88 86 VAL A O 1
ATOM 616 N N . ALA A 1 87 ? -3.615 3.608 10.166 1.00 95.50 87 ALA A N 1
ATOM 617 C CA . ALA A 1 87 ? -3.777 2.361 10.891 1.00 95.50 87 ALA A CA 1
ATOM 618 C C . ALA A 1 87 ? -4.948 2.488 11.877 1.00 95.50 87 ALA A C 1
ATOM 620 O O . ALA A 1 87 ? -4.735 2.845 13.034 1.00 95.50 87 ALA A O 1
ATOM 621 N N . TYR A 1 88 ? -6.178 2.201 11.438 1.00 95.88 88 TYR A N 1
ATOM 622 C CA . TYR A 1 88 ? -7.357 2.180 12.323 1.00 95.88 88 TYR A CA 1
ATOM 623 C C . TYR A 1 88 ? -7.515 0.869 13.109 1.00 95.88 88 TYR A C 1
ATOM 625 O O . TYR A 1 88 ? -8.319 0.818 14.036 1.00 95.88 88 TYR A O 1
ATOM 633 N N . GLY A 1 89 ? -6.779 -0.186 12.748 1.00 95.75 89 GLY A N 1
ATOM 634 C CA . GLY A 1 89 ? -6.899 -1.514 13.350 1.00 95.75 89 GLY A CA 1
ATOM 635 C C . GLY A 1 89 ? -7.721 -2.487 12.500 1.00 95.75 89 GLY A C 1
ATOM 636 O O . GLY A 1 89 ? -7.661 -2.466 11.270 1.00 95.75 89 GLY A O 1
ATOM 637 N N . CYS A 1 90 ? -8.423 -3.410 13.152 1.00 95.88 90 CYS A N 1
ATOM 638 C CA . CYS A 1 90 ? -8.948 -4.623 12.522 1.00 95.88 90 CYS A CA 1
ATOM 639 C C . CYS A 1 90 ? -10.135 -5.221 13.293 1.00 95.88 90 CYS A C 1
ATOM 641 O O . CYS A 1 90 ? -10.472 -4.800 14.396 1.00 95.88 90 CYS A O 1
ATOM 643 N N . THR A 1 91 ? -10.766 -6.257 12.742 1.00 95.19 91 THR A N 1
ATOM 644 C CA . THR A 1 91 ? -11.841 -7.004 13.421 1.00 95.19 91 THR A CA 1
ATOM 645 C C . THR A 1 91 ? -11.336 -8.037 14.443 1.00 95.19 91 THR A C 1
ATOM 647 O O . THR A 1 91 ? -12.126 -8.856 14.910 1.00 95.19 91 THR A O 1
ATOM 650 N N . ASP A 1 92 ? -10.035 -8.094 14.747 1.00 94.50 92 ASP A N 1
ATOM 651 C CA . ASP A 1 92 ? -9.482 -8.872 15.870 1.00 94.50 92 ASP A CA 1
ATOM 652 C C . ASP A 1 92 ? -9.230 -7.930 17.064 1.00 94.50 92 ASP A C 1
ATOM 654 O O . ASP A 1 92 ? -8.331 -7.093 16.985 1.00 94.50 92 ASP A O 1
ATOM 658 N N . PRO A 1 93 ? -9.960 -8.067 18.189 1.00 93.94 93 PRO A N 1
ATOM 659 C CA . PRO A 1 93 ? -9.758 -7.225 19.370 1.00 93.94 93 PRO A CA 1
ATOM 660 C C . PRO A 1 93 ? -8.395 -7.421 20.047 1.00 93.94 93 PRO A C 1
ATOM 662 O O . PRO A 1 93 ? -8.036 -6.639 20.922 1.00 93.94 93 PRO A O 1
ATOM 665 N N . THR A 1 94 ? -7.634 -8.466 19.697 1.00 94.12 94 THR A N 1
ATOM 666 C CA . THR A 1 94 ? -6.286 -8.681 20.240 1.00 94.12 94 THR A CA 1
ATOM 667 C C . THR A 1 94 ? -5.183 -8.004 19.426 1.00 94.12 94 THR A C 1
ATOM 669 O O . THR A 1 94 ? -4.065 -7.893 19.933 1.00 94.12 94 THR A O 1
ATOM 672 N N . GLY A 1 95 ? -5.481 -7.554 18.199 1.00 92.44 95 GLY A N 1
ATOM 673 C CA . GLY A 1 95 ? -4.515 -6.941 17.283 1.00 92.44 95 GLY A CA 1
ATOM 674 C C . GLY A 1 95 ? -3.395 -7.880 16.813 1.00 92.44 95 GLY A C 1
ATOM 675 O O . GLY A 1 95 ? -2.326 -7.398 16.446 1.00 92.44 95 GLY A O 1
ATOM 676 N N . LYS A 1 96 ? -3.589 -9.205 16.882 1.00 92.25 96 LYS A N 1
ATOM 677 C CA . LYS A 1 96 ? -2.563 -10.226 16.588 1.00 92.25 96 LYS A CA 1
ATOM 678 C C . LYS A 1 96 ? -2.781 -10.956 15.271 1.00 92.25 96 LYS A C 1
ATOM 680 O O . LYS A 1 96 ? -1.848 -11.602 14.793 1.00 92.25 96 LYS A O 1
ATOM 685 N N . ASP A 1 97 ? -3.988 -10.908 14.718 1.00 92.75 97 ASP A N 1
ATOM 686 C CA . ASP A 1 97 ? -4.260 -11.465 13.397 1.00 92.75 97 ASP A CA 1
ATOM 687 C C . ASP A 1 97 ? -3.452 -10.742 12.302 1.00 92.75 97 ASP A C 1
ATOM 689 O O . ASP A 1 97 ? -3.173 -9.547 12.389 1.00 92.75 97 ASP A O 1
ATOM 693 N N . VAL A 1 98 ? -3.086 -11.465 11.242 1.00 88.88 98 VAL A N 1
ATOM 694 C CA . VAL A 1 98 ? -2.299 -10.933 10.113 1.00 88.88 98 VAL A CA 1
ATOM 695 C C . VAL A 1 98 ? -3.036 -9.872 9.287 1.00 88.88 98 VAL A C 1
ATOM 697 O O . VAL A 1 98 ? -2.407 -9.166 8.501 1.00 88.88 98 VAL A O 1
ATOM 700 N N . ALA A 1 99 ? -4.355 -9.749 9.446 1.00 89.56 99 ALA A N 1
ATOM 701 C CA . ALA A 1 99 ? -5.141 -8.662 8.877 1.00 89.56 99 ALA A CA 1
ATOM 702 C C . ALA A 1 99 ? -5.046 -7.348 9.676 1.00 89.56 99 ALA A C 1
ATOM 704 O O . ALA A 1 99 ? -5.509 -6.309 9.201 1.00 89.56 99 ALA A O 1
ATOM 705 N N . CYS A 1 100 ? -4.473 -7.385 10.880 1.00 93.50 100 CYS A N 1
ATOM 706 C CA . CYS A 1 100 ? -4.163 -6.209 11.681 1.00 93.50 100 CYS A CA 1
ATOM 707 C C . CYS A 1 100 ? -2.827 -5.594 11.258 1.00 93.50 100 CYS A C 1
ATOM 709 O O . CYS A 1 100 ? -1.961 -6.243 10.670 1.00 93.50 100 CYS A O 1
ATOM 711 N N . GLN A 1 101 ? -2.650 -4.314 11.573 1.00 92.38 101 GLN A N 1
ATOM 712 C CA . GLN A 1 101 ? -1.409 -3.608 11.280 1.00 92.38 101 GLN A CA 1
ATOM 713 C C . GLN A 1 101 ? -0.260 -4.107 12.173 1.00 92.38 101 GLN A C 1
ATOM 715 O O . GLN A 1 101 ? -0.461 -4.362 13.360 1.00 92.38 101 GLN A O 1
ATOM 720 N N . SER A 1 102 ? 0.950 -4.205 11.618 1.00 90.12 102 SER A N 1
ATOM 721 C CA . SER A 1 102 ? 2.151 -4.681 12.335 1.00 90.12 102 SER A CA 1
ATOM 722 C C . SER A 1 102 ? 3.301 -3.664 12.374 1.00 90.12 102 SER A C 1
ATOM 724 O O . SER A 1 102 ? 4.412 -3.994 12.788 1.00 90.12 102 SER A O 1
ATOM 726 N N . TYR A 1 103 ? 3.048 -2.426 11.945 1.00 91.94 103 TYR A N 1
ATOM 727 C CA . TYR A 1 103 ? 4.075 -1.399 11.753 1.00 91.94 103 TYR A CA 1
ATOM 728 C C . TYR A 1 103 ? 4.194 -0.449 12.942 1.00 91.94 103 TYR A C 1
ATOM 730 O O . TYR A 1 103 ? 5.298 -0.136 13.382 1.00 91.94 103 TYR A O 1
ATOM 738 N N . CYS A 1 104 ? 3.058 0.009 13.457 1.00 93.25 104 CYS A N 1
ATOM 739 C CA . CYS A 1 104 ? 2.973 0.927 14.578 1.00 93.25 104 CYS A CA 1
ATOM 740 C C . CYS A 1 104 ? 2.935 0.146 15.890 1.00 93.25 104 CYS A C 1
ATOM 742 O O . CYS A 1 104 ? 2.073 -0.709 16.095 1.00 93.25 104 CYS A O 1
ATOM 744 N N . GLU A 1 105 ? 3.859 0.451 16.798 1.00 92.38 105 GLU A N 1
ATOM 745 C CA . GLU A 1 105 ? 3.811 -0.089 18.154 1.00 92.38 105 GLU A CA 1
ATOM 746 C C . GLU A 1 105 ? 2.582 0.466 18.883 1.00 92.38 105 GLU A C 1
ATOM 748 O O . GLU A 1 105 ? 2.306 1.664 18.837 1.00 92.38 105 GLU A O 1
ATOM 753 N N . ASN A 1 106 ? 1.840 -0.409 19.564 1.00 92.56 106 ASN A N 1
ATOM 754 C CA . ASN A 1 106 ? 0.690 -0.010 20.365 1.00 92.56 106 ASN A CA 1
ATOM 755 C C . ASN A 1 106 ? 1.166 0.753 21.615 1.00 92.56 106 ASN A C 1
ATOM 757 O O . ASN A 1 106 ? 1.557 0.161 22.622 1.00 92.56 106 ASN A O 1
ATOM 761 N N . THR A 1 107 ? 1.116 2.081 21.533 1.00 92.50 107 THR A N 1
ATOM 762 C CA . THR A 1 107 ? 1.341 3.034 22.633 1.00 92.50 107 THR A CA 1
ATOM 763 C C . THR A 1 107 ? 0.032 3.492 23.293 1.00 92.50 107 THR A C 1
ATOM 765 O O . THR A 1 107 ? 0.031 4.495 24.004 1.00 92.50 107 THR A O 1
ATOM 768 N N . GLY A 1 108 ? -1.081 2.788 23.053 1.00 93.56 108 GLY A N 1
ATOM 769 C CA . GLY A 1 108 ? -2.398 3.054 23.641 1.00 93.56 108 GLY A CA 1
ATOM 770 C C . GLY A 1 108 ? -3.386 3.831 22.763 1.00 93.56 108 GLY A C 1
ATOM 771 O O . GLY A 1 108 ? -4.542 3.959 23.163 1.00 93.56 108 GLY A O 1
ATOM 772 N N . ALA A 1 109 ? -2.992 4.316 21.579 1.00 94.94 109 ALA A N 1
ATOM 773 C CA . ALA A 1 109 ? -3.906 5.043 20.695 1.00 94.94 109 ALA A CA 1
ATOM 774 C C . ALA A 1 109 ? -4.818 4.100 19.887 1.00 94.94 109 ALA A C 1
ATOM 776 O O . ALA A 1 109 ? -4.412 3.014 19.467 1.00 94.94 109 ALA A O 1
ATOM 777 N N . LEU A 1 110 ? -6.054 4.544 19.638 1.00 94.81 110 LEU A N 1
ATOM 778 C CA . LEU A 1 110 ? -7.031 3.841 18.794 1.00 94.81 110 LEU A CA 1
ATOM 779 C C . LEU A 1 110 ? -6.552 3.710 17.340 1.00 94.81 110 LEU A C 1
ATOM 781 O O . LEU A 1 110 ? -6.762 2.676 16.706 1.00 94.81 110 LEU A O 1
ATOM 785 N N . THR A 1 111 ? -5.902 4.756 16.832 1.00 94.69 111 THR A N 1
ATOM 786 C CA . THR A 1 111 ? -5.533 4.934 15.424 1.00 94.69 111 THR A CA 1
ATOM 787 C C . THR A 1 111 ? -4.135 5.544 15.339 1.00 94.69 111 THR A C 1
ATOM 789 O O . THR A 1 111 ? -3.767 6.331 16.207 1.00 94.69 111 THR A O 1
ATOM 792 N N . TYR A 1 112 ? -3.370 5.227 14.290 1.00 95.19 112 TYR A N 1
ATOM 793 C CA . TYR A 1 112 ? -2.097 5.895 13.988 1.00 95.19 112 TYR A CA 1
ATOM 794 C C . TYR A 1 112 ? -2.067 6.411 12.548 1.00 95.19 112 TYR A C 1
ATOM 796 O O . TYR A 1 112 ? -2.439 5.687 11.628 1.00 95.19 112 TYR A O 1
ATOM 804 N N . ASN A 1 113 ? -1.563 7.626 12.340 1.00 93.12 113 ASN A N 1
ATOM 805 C CA . ASN A 1 113 ? -1.243 8.159 11.013 1.00 93.12 113 ASN A CA 1
ATOM 806 C C . ASN A 1 113 ? 0.227 7.864 10.690 1.00 93.12 113 ASN A C 1
ATOM 808 O O . ASN A 1 113 ? 1.093 8.043 11.548 1.00 93.12 113 ASN A O 1
ATOM 812 N N . LEU A 1 114 ? 0.527 7.393 9.480 1.00 92.88 114 LEU A N 1
ATOM 813 C CA . LEU A 1 114 ? 1.880 7.013 9.077 1.00 92.88 114 LEU A CA 1
ATOM 814 C C . LEU A 1 114 ? 2.489 8.110 8.205 1.00 92.88 114 LEU A C 1
ATOM 816 O O . LEU A 1 114 ? 2.111 8.278 7.049 1.00 92.88 114 LEU A O 1
ATOM 820 N N . HIS A 1 115 ? 3.470 8.831 8.745 1.00 91.50 115 HIS A N 1
ATOM 821 C CA . HIS A 1 115 ? 4.118 9.939 8.045 1.00 91.50 115 HIS A CA 1
ATOM 822 C C . HIS A 1 115 ? 5.462 9.517 7.437 1.00 91.50 115 HIS A C 1
ATOM 824 O O . HIS A 1 115 ? 6.236 8.783 8.053 1.00 91.50 115 HIS A O 1
ATOM 830 N N . THR A 1 116 ? 5.770 10.029 6.244 1.00 89.81 116 THR A N 1
ATOM 831 C CA . THR A 1 116 ? 7.089 9.900 5.603 1.00 89.81 116 THR A CA 1
ATOM 832 C C . THR A 1 116 ? 8.114 10.831 6.247 1.00 89.81 116 THR A C 1
ATOM 834 O O . THR A 1 116 ? 7.830 12.020 6.414 1.00 89.81 116 THR A O 1
ATOM 837 N N . CYS A 1 117 ? 9.324 10.337 6.502 1.00 89.88 117 CYS A N 1
ATOM 838 C CA . CYS A 1 117 ? 10.438 11.118 7.041 1.00 89.88 117 CYS A CA 1
ATOM 839 C C . CYS A 1 117 ? 11.539 11.370 5.993 1.00 89.88 117 CYS A C 1
ATOM 841 O O . CYS A 1 117 ? 11.607 10.711 4.954 1.00 89.88 117 CYS A O 1
ATOM 843 N N . GLU A 1 118 ? 12.403 12.358 6.252 1.00 89.38 118 GLU A N 1
ATOM 844 C CA . GLU A 1 118 ? 13.429 12.833 5.300 1.00 89.38 118 GLU A CA 1
ATOM 845 C C . GLU A 1 118 ? 14.489 11.771 4.946 1.00 89.38 118 GLU A C 1
ATOM 847 O O . GLU A 1 118 ? 15.128 11.848 3.898 1.00 89.38 118 GLU A O 1
ATOM 852 N N . ASP A 1 119 ? 14.650 10.754 5.792 1.00 88.81 119 ASP A N 1
ATOM 853 C CA . ASP A 1 119 ? 15.575 9.626 5.636 1.00 88.81 119 ASP A CA 1
ATOM 854 C C . ASP A 1 119 ? 14.983 8.443 4.839 1.00 88.81 119 ASP A C 1
ATOM 856 O O . ASP A 1 119 ? 15.555 7.349 4.832 1.00 88.81 119 ASP A O 1
ATOM 860 N N . ALA A 1 120 ? 13.837 8.655 4.181 1.00 85.25 120 ALA A N 1
ATOM 861 C CA . ALA A 1 120 ? 13.043 7.651 3.467 1.00 85.25 120 ALA A CA 1
ATOM 862 C C . ALA A 1 120 ? 12.532 6.480 4.335 1.00 85.25 120 ALA A C 1
ATOM 864 O O . ALA A 1 120 ? 12.077 5.465 3.799 1.00 85.25 120 ALA A O 1
ATOM 865 N N . ASN A 1 121 ? 12.560 6.620 5.663 1.00 91.69 121 ASN A N 1
ATOM 866 C CA . ASN A 1 121 ? 11.780 5.781 6.567 1.00 91.69 121 ASN A CA 1
ATOM 867 C C . ASN A 1 121 ? 10.437 6.469 6.890 1.00 91.69 121 ASN A C 1
ATOM 869 O O . ASN A 1 121 ? 10.130 7.559 6.399 1.00 91.69 121 ASN A O 1
ATOM 873 N N . TRP A 1 122 ? 9.609 5.803 7.689 1.00 92.94 122 TRP A N 1
ATOM 874 C CA . TRP A 1 122 ? 8.300 6.297 8.118 1.00 92.94 122 TRP A CA 1
ATOM 875 C C . TRP A 1 122 ? 8.235 6.360 9.643 1.00 92.94 122 TRP A C 1
ATOM 877 O O . TRP A 1 122 ? 9.051 5.744 10.325 1.00 92.94 122 TRP A O 1
ATOM 887 N N . CYS A 1 123 ? 7.249 7.055 10.193 1.00 93.94 123 CYS A N 1
ATOM 888 C CA . CYS A 1 123 ? 6.935 7.046 11.620 1.00 93.94 123 CYS A CA 1
ATOM 889 C C . CYS A 1 123 ? 5.426 6.900 11.830 1.00 93.94 123 CYS A C 1
ATOM 891 O O . CYS A 1 123 ? 4.644 7.173 10.920 1.00 93.94 123 CYS A O 1
ATOM 893 N N . CYS A 1 124 ? 5.020 6.495 13.033 1.00 94.88 124 CYS A N 1
ATOM 894 C CA . CYS A 1 124 ? 3.614 6.420 13.423 1.00 94.88 124 CYS A CA 1
ATOM 895 C C . CYS A 1 124 ? 3.269 7.543 14.401 1.00 94.88 124 CYS A C 1
ATOM 897 O O . CYS A 1 124 ? 3.918 7.687 15.438 1.00 94.88 124 CYS A O 1
ATOM 899 N N . SER A 1 125 ? 2.236 8.315 14.076 1.00 93.69 125 SER A N 1
ATOM 900 C CA . SER A 1 125 ? 1.700 9.391 14.901 1.00 93.69 125 SER A CA 1
ATOM 901 C C . SER A 1 125 ? 0.387 8.961 15.562 1.00 93.69 125 SER A C 1
ATOM 903 O O . SER A 1 125 ? -0.578 8.716 14.833 1.00 93.69 125 SER A O 1
ATOM 905 N N . PRO A 1 126 ? 0.319 8.862 16.904 1.00 92.38 126 PRO A N 1
ATOM 906 C CA . PRO A 1 126 ? -0.926 8.556 17.615 1.00 92.38 126 PRO A CA 1
ATOM 907 C C . PRO A 1 126 ? -1.938 9.713 17.577 1.00 92.38 126 PRO A C 1
ATOM 909 O O . PRO A 1 126 ? -3.140 9.471 17.612 1.00 92.38 126 PRO A O 1
ATOM 912 N N . ASP A 1 127 ? -1.455 10.956 17.480 1.00 87.19 127 ASP A N 1
ATOM 913 C CA . ASP A 1 127 ? -2.268 12.172 17.638 1.00 87.19 127 ASP A CA 1
ATOM 914 C C . ASP A 1 127 ? -2.487 12.939 16.314 1.00 87.19 127 ASP A C 1
ATOM 916 O O . ASP A 1 127 ? -3.220 13.925 16.277 1.00 87.19 127 ASP A O 1
ATOM 920 N N . GLY A 1 128 ? -1.847 12.509 15.216 1.00 83.06 128 GLY A N 1
ATOM 921 C CA . GLY A 1 128 ? -1.831 13.215 13.921 1.00 83.06 128 GLY A CA 1
ATOM 922 C C . GLY A 1 128 ? -0.735 14.283 13.786 1.00 83.06 128 GLY A C 1
ATOM 923 O O . GLY A 1 128 ? -0.534 14.831 12.706 1.00 83.06 128 GLY A O 1
ATOM 924 N N . ASP A 1 129 ? 0.017 14.554 14.854 1.00 87.00 129 ASP A N 1
ATOM 925 C CA . ASP A 1 129 ? 1.177 15.449 14.835 1.00 87.00 129 ASP A CA 1
ATOM 926 C C . ASP A 1 129 ? 2.426 14.807 14.199 1.00 87.00 129 ASP A C 1
ATOM 928 O O . ASP A 1 129 ? 2.598 13.588 14.171 1.00 87.00 129 ASP A O 1
ATOM 932 N N . LYS A 1 130 ? 3.369 15.637 13.735 1.00 88.62 130 LYS A N 1
ATOM 933 C CA . LYS A 1 130 ? 4.610 15.177 13.083 1.00 88.62 130 LYS A CA 1
ATOM 934 C C . LYS A 1 130 ? 5.439 14.242 13.979 1.00 88.62 130 LYS A C 1
ATOM 936 O O . LYS A 1 130 ? 6.029 14.680 14.961 1.00 88.62 130 LYS A O 1
ATOM 941 N N . CYS A 1 131 ? 5.592 12.986 13.559 1.00 92.06 131 CYS A N 1
ATOM 942 C CA . CYS A 1 131 ? 6.241 11.928 14.336 1.00 92.06 131 CYS A CA 1
ATOM 943 C C . CYS A 1 131 ? 7.714 11.623 13.987 1.00 92.06 131 CYS A C 1
ATOM 945 O O . CYS A 1 131 ? 8.270 10.693 14.560 1.00 92.06 131 CYS A O 1
ATOM 947 N N . CYS A 1 132 ? 8.381 12.354 13.081 1.00 92.81 132 CYS A N 1
ATOM 948 C CA . CYS A 1 132 ? 9.760 12.033 12.639 1.00 92.81 132 CYS A CA 1
ATOM 949 C C . CYS A 1 132 ? 10.865 12.321 13.686 1.00 92.81 132 CYS A C 1
ATOM 951 O O . CYS A 1 132 ? 12.051 12.338 13.373 1.00 92.81 132 CYS A O 1
ATOM 953 N N . SER A 1 133 ? 10.476 12.592 14.932 1.00 92.31 133 SER A N 1
ATOM 954 C CA . SER A 1 133 ? 11.330 12.571 16.126 1.00 92.31 133 SER A CA 1
ATOM 955 C C . SER A 1 133 ? 11.181 11.276 16.942 1.00 92.31 133 SER A C 1
ATOM 957 O O . SER A 1 133 ? 11.946 11.052 17.880 1.00 92.31 133 SER A O 1
ATOM 959 N N . LEU A 1 134 ? 10.190 10.441 16.612 1.00 89.69 134 LEU A N 1
ATOM 960 C CA . LEU A 1 134 ? 9.903 9.152 17.239 1.00 89.69 134 LEU A CA 1
ATOM 961 C C . LEU A 1 134 ? 10.652 8.016 16.524 1.00 89.69 134 LEU A C 1
ATOM 963 O O . LEU A 1 134 ? 11.457 8.225 15.617 1.00 89.69 134 LEU A O 1
ATOM 967 N N . LYS A 1 135 ? 10.393 6.775 16.941 1.00 92.94 135 LYS A N 1
ATOM 968 C CA . LYS A 1 135 ? 10.984 5.579 16.336 1.00 92.94 135 LYS A CA 1
ATOM 969 C C . LYS A 1 135 ? 10.578 5.451 14.863 1.00 92.94 135 LYS A C 1
ATOM 971 O O . LYS A 1 135 ? 9.396 5.340 14.546 1.00 92.94 135 LYS A O 1
ATOM 976 N N . HIS A 1 136 ? 11.574 5.408 13.981 1.00 93.94 136 HIS A N 1
ATOM 977 C CA . HIS A 1 136 ? 11.361 5.159 12.560 1.00 93.94 136 HIS A 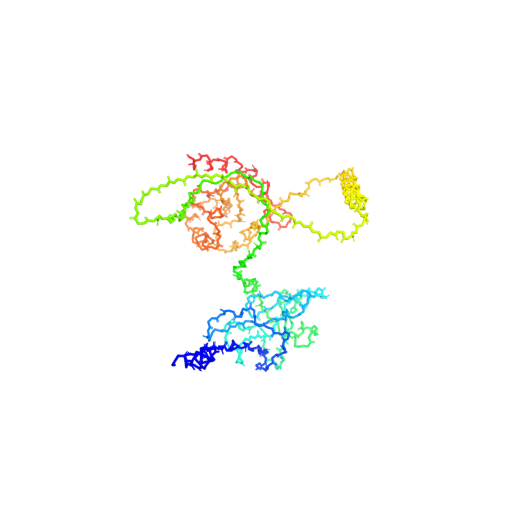CA 1
ATOM 978 C C . HIS A 1 136 ? 11.093 3.673 12.280 1.00 93.94 136 HIS A C 1
ATOM 980 O O . HIS A 1 136 ? 11.684 2.778 12.891 1.00 93.94 136 HIS A O 1
ATOM 986 N N . ILE A 1 137 ? 10.215 3.429 11.314 1.00 92.94 137 ILE A N 1
ATOM 987 C CA . ILE A 1 137 ? 9.768 2.125 10.826 1.00 92.94 137 ILE A CA 1
ATOM 988 C C . ILE A 1 137 ? 10.006 2.016 9.316 1.00 92.94 137 ILE A C 1
ATOM 990 O O . ILE A 1 137 ? 10.158 3.016 8.608 1.00 92.94 137 ILE A O 1
ATOM 994 N N . ARG A 1 138 ? 10.021 0.783 8.804 1.00 91.19 138 ARG A N 1
ATOM 995 C CA . ARG A 1 138 ? 10.130 0.502 7.369 1.00 91.19 138 ARG A CA 1
ATOM 996 C C . ARG A 1 138 ? 8.854 -0.140 6.858 1.00 91.19 138 ARG A C 1
ATOM 998 O O . ARG A 1 138 ? 8.627 -1.321 7.093 1.00 91.19 138 ARG A O 1
ATOM 1005 N N . LEU A 1 139 ? 8.063 0.639 6.125 1.00 87.44 139 LEU A N 1
ATOM 1006 C CA . LEU A 1 139 ? 7.009 0.105 5.271 1.00 87.44 139 LEU A CA 1
ATOM 1007 C C . LEU A 1 139 ? 7.637 -0.520 4.025 1.00 87.44 139 LEU A C 1
ATOM 1009 O O . LEU A 1 139 ? 8.445 0.112 3.342 1.00 87.44 139 LEU A O 1
ATOM 1013 N N . ASN A 1 140 ? 7.238 -1.746 3.705 1.00 82.88 140 ASN A N 1
ATOM 1014 C CA . ASN A 1 140 ? 7.497 -2.348 2.406 1.00 82.88 140 ASN A CA 1
ATOM 1015 C C . ASN A 1 140 ? 6.324 -1.991 1.473 1.00 82.88 140 ASN A C 1
ATOM 1017 O O . ASN A 1 140 ? 5.196 -2.392 1.761 1.00 82.88 140 ASN A O 1
ATOM 1021 N N . PRO A 1 141 ? 6.544 -1.286 0.345 1.00 79.81 141 PRO A N 1
ATOM 1022 C CA . PRO A 1 141 ? 5.465 -0.885 -0.562 1.00 79.81 141 PRO A CA 1
ATOM 1023 C C . PRO A 1 141 ? 4.613 -2.043 -1.102 1.00 79.81 141 PRO A C 1
ATOM 1025 O O . PRO A 1 141 ? 3.479 -1.822 -1.514 1.00 79.81 141 PRO A O 1
ATOM 1028 N N . ARG A 1 142 ? 5.137 -3.279 -1.097 1.00 78.25 142 ARG A N 1
ATOM 1029 C CA . ARG A 1 142 ? 4.377 -4.475 -1.497 1.00 78.25 142 ARG A CA 1
ATOM 1030 C C . ARG A 1 142 ? 3.279 -4.853 -0.511 1.00 78.25 142 ARG A C 1
ATOM 1032 O O . ARG A 1 142 ? 2.279 -5.426 -0.928 1.00 78.25 142 ARG A O 1
ATOM 1039 N N . ASP A 1 143 ? 3.478 -4.562 0.766 1.00 78.94 143 ASP A N 1
ATOM 1040 C CA . ASP A 1 143 ? 2.544 -4.958 1.812 1.00 78.94 143 ASP A CA 1
ATOM 1041 C C . ASP A 1 143 ? 1.314 -4.039 1.812 1.00 78.94 143 ASP A C 1
ATOM 1043 O O . ASP A 1 143 ? 0.227 -4.484 2.149 1.00 78.94 143 ASP A O 1
ATOM 1047 N N . VAL A 1 144 ? 1.478 -2.785 1.371 1.00 78.62 144 VAL A N 1
ATOM 1048 C CA . VAL A 1 144 ? 0.429 -1.750 1.273 1.00 78.62 144 VAL A CA 1
ATOM 1049 C C . VAL A 1 144 ? -0.197 -1.649 -0.123 1.00 78.62 144 VAL A C 1
ATOM 1051 O O . VAL A 1 144 ? -0.806 -0.637 -0.472 1.00 78.62 144 VAL A O 1
ATOM 1054 N N . LEU A 1 145 ? -0.056 -2.691 -0.946 1.00 75.62 145 LEU A N 1
ATOM 1055 C CA . LEU A 1 145 ? -0.824 -2.798 -2.186 1.00 75.62 145 LEU A CA 1
ATOM 1056 C C . LEU A 1 145 ? -2.325 -2.892 -1.855 1.00 75.62 145 LEU A C 1
ATOM 1058 O O . LEU A 1 145 ? -2.676 -3.478 -0.827 1.00 75.62 145 LEU A O 1
ATOM 1062 N N . PRO A 1 146 ? -3.228 -2.352 -2.697 1.00 65.06 146 PRO A N 1
ATOM 1063 C CA . PRO A 1 146 ? -4.665 -2.516 -2.508 1.00 65.06 146 PRO A CA 1
ATOM 1064 C C . PRO A 1 146 ? -5.023 -3.987 -2.317 1.00 65.06 146 PRO A C 1
ATOM 1066 O O . PRO A 1 146 ? -4.547 -4.843 -3.067 1.00 65.06 146 PRO A O 1
ATOM 1069 N N . LEU A 1 147 ? -5.883 -4.286 -1.341 1.00 56.78 147 LEU A N 1
ATOM 1070 C CA . LEU A 1 147 ? -6.468 -5.618 -1.236 1.00 56.78 147 LEU A CA 1
ATOM 1071 C C . LEU A 1 147 ? -7.388 -5.790 -2.443 1.00 56.78 147 LEU A C 1
ATOM 1073 O O . LEU A 1 147 ? -8.520 -5.309 -2.437 1.00 56.78 147 LEU A O 1
ATOM 1077 N N . VAL A 1 148 ? -6.877 -6.430 -3.499 1.00 44.84 148 VAL A N 1
ATOM 1078 C CA . VAL A 1 148 ? -7.603 -6.621 -4.758 1.00 44.84 148 VAL A CA 1
ATOM 1079 C C . VAL A 1 148 ? -8.718 -7.643 -4.546 1.00 44.84 148 VAL A C 1
ATOM 1081 O O . VAL A 1 148 ? -8.631 -8.801 -4.951 1.00 44.84 148 VAL A O 1
ATOM 1084 N N . GLN A 1 149 ? -9.813 -7.202 -3.929 1.00 42.56 149 GLN A N 1
ATOM 1085 C CA . GLN A 1 149 ? -11.105 -7.794 -4.215 1.00 42.56 149 GLN A CA 1
ATOM 1086 C C . GLN A 1 149 ? -11.314 -7.691 -5.724 1.00 42.56 149 GLN A C 1
ATOM 1088 O O . GLN A 1 149 ? -11.179 -6.615 -6.311 1.00 42.56 149 GLN A O 1
ATOM 1093 N N . ALA A 1 150 ? -11.663 -8.808 -6.358 1.00 30.98 150 ALA A N 1
ATOM 1094 C CA . ALA A 1 150 ? -12.184 -8.781 -7.711 1.00 30.98 150 ALA A CA 1
ATOM 1095 C C . ALA A 1 150 ? -13.512 -8.012 -7.678 1.00 30.98 150 ALA A C 1
ATOM 1097 O O . ALA A 1 150 ? -14.561 -8.588 -7.376 1.00 30.98 150 ALA A O 1
ATOM 1098 N N . VAL A 1 151 ? -13.457 -6.699 -7.936 1.00 30.06 151 VAL A N 1
ATOM 1099 C CA . VAL A 1 151 ? -14.637 -5.835 -7.968 1.00 30.06 151 VAL A CA 1
ATOM 1100 C C . VAL A 1 151 ? -15.486 -6.276 -9.150 1.00 30.06 151 VAL A C 1
ATOM 1102 O O . VAL A 1 151 ? -15.335 -5.805 -10.278 1.00 30.06 151 VAL A O 1
ATOM 1105 N N . THR A 1 152 ? -16.392 -7.208 -8.876 1.00 29.31 152 THR A N 1
ATOM 1106 C CA . THR A 1 152 ? -17.384 -7.684 -9.831 1.00 29.31 152 THR A CA 1
ATOM 1107 C C . THR A 1 152 ? -18.439 -6.592 -9.938 1.00 29.31 152 THR A C 1
ATOM 1109 O O . THR A 1 152 ? -19.519 -6.681 -9.353 1.00 29.31 152 THR A O 1
ATOM 1112 N N . GLN A 1 153 ? -18.093 -5.507 -10.641 1.00 30.52 153 GLN A N 1
ATOM 1113 C CA . GLN A 1 153 ? -19.037 -4.450 -10.966 1.00 30.52 153 GLN A CA 1
ATOM 1114 C C . GLN A 1 153 ? -20.132 -5.068 -11.825 1.00 30.52 153 GLN A C 1
ATOM 1116 O O . GLN A 1 153 ? -19.996 -5.214 -13.040 1.00 30.52 153 GLN A O 1
ATOM 1121 N N . THR A 1 154 ? -21.239 -5.424 -11.178 1.00 31.53 154 THR A N 1
ATOM 1122 C CA . THR A 1 154 ? -22.481 -5.749 -11.866 1.00 31.53 154 THR A CA 1
ATOM 1123 C C . THR A 1 154 ? -23.027 -4.440 -12.419 1.00 31.53 154 THR A C 1
ATOM 1125 O O . THR A 1 154 ? -23.898 -3.804 -11.828 1.00 31.53 154 THR A O 1
ATOM 1128 N N . VAL A 1 155 ? -22.464 -3.997 -13.546 1.00 31.94 155 VAL A N 1
ATOM 1129 C CA . VAL A 1 155 ? -23.012 -2.885 -14.312 1.00 31.94 155 VAL A CA 1
ATOM 1130 C C . VAL A 1 155 ? -24.396 -3.332 -14.756 1.00 31.94 155 VAL A C 1
ATOM 1132 O O . VAL A 1 155 ? -24.533 -4.181 -15.638 1.00 31.94 155 VAL A O 1
ATOM 1135 N N . ALA A 1 156 ? -25.426 -2.783 -14.114 1.00 38.78 156 ALA A N 1
ATOM 1136 C CA . ALA A 1 156 ? -26.815 -3.000 -14.482 1.00 38.78 156 ALA A CA 1
ATOM 1137 C C . ALA A 1 156 ? -27.066 -2.356 -15.854 1.00 38.78 156 ALA A C 1
ATOM 1139 O O . ALA A 1 156 ? -27.521 -1.218 -15.965 1.00 38.78 156 ALA A O 1
ATOM 1140 N N . GLY A 1 157 ? -26.705 -3.086 -16.910 1.00 35.03 157 GLY A N 1
ATOM 1141 C CA . GLY A 1 157 ? -26.863 -2.675 -18.294 1.00 35.03 157 GLY A CA 1
ATOM 1142 C C . GLY A 1 157 ? -28.340 -2.552 -18.644 1.00 35.03 157 GLY A C 1
ATOM 1143 O O . GLY A 1 157 ? -28.972 -3.527 -19.049 1.00 35.03 157 GLY A O 1
ATOM 1144 N N . GLY A 1 158 ? -28.884 -1.342 -18.508 1.00 37.25 158 GLY A N 1
ATOM 1145 C CA . GLY A 1 158 ? -30.193 -0.989 -19.046 1.00 37.25 158 GLY A CA 1
ATOM 1146 C C . GLY A 1 158 ? -30.210 -1.271 -20.547 1.00 37.25 158 GLY A C 1
ATOM 1147 O O . GLY A 1 158 ? -29.559 -0.576 -21.322 1.00 37.25 158 GLY A O 1
ATOM 1148 N N . SER A 1 159 ? -30.914 -2.329 -20.952 1.00 30.91 159 SER A N 1
ATOM 1149 C CA . SER A 1 159 ? -30.856 -2.847 -22.320 1.00 30.91 159 SER A CA 1
ATOM 1150 C C . SER A 1 159 ? -31.660 -1.979 -23.294 1.00 30.91 159 SER A C 1
ATOM 1152 O O . SER A 1 159 ? -32.827 -2.246 -23.587 1.00 30.91 159 SER A O 1
ATOM 1154 N N . THR A 1 160 ? -31.023 -0.949 -23.850 1.00 31.92 160 THR A N 1
ATOM 1155 C CA . THR A 1 160 ? -31.461 -0.317 -25.101 1.00 31.92 160 THR A CA 1
ATOM 1156 C C . THR A 1 160 ? -31.044 -1.191 -26.284 1.00 31.92 160 THR A C 1
ATOM 1158 O O . THR A 1 160 ? -29.903 -1.173 -26.741 1.00 31.92 160 THR A O 1
ATOM 1161 N N . LYS A 1 161 ? -31.988 -1.989 -26.791 1.00 33.66 161 LYS A N 1
ATOM 1162 C CA . LYS A 1 161 ? -31.789 -2.842 -27.972 1.00 33.66 161 LYS A CA 1
ATOM 1163 C C . LYS A 1 161 ? -31.646 -2.011 -29.254 1.00 33.66 161 LYS A C 1
ATOM 1165 O O . LYS A 1 161 ? -32.633 -1.407 -29.660 1.00 33.66 161 LYS A O 1
ATOM 1170 N N . THR A 1 162 ? -30.513 -2.130 -29.957 1.00 27.67 162 THR A N 1
ATOM 1171 C CA . THR A 1 162 ? -30.413 -1.877 -31.413 1.00 27.67 162 THR A CA 1
ATOM 1172 C C . THR A 1 162 ? -29.323 -2.752 -32.058 1.00 27.67 162 THR A C 1
ATOM 1174 O O . THR A 1 162 ? -28.179 -2.325 -32.132 1.00 27.67 162 THR A O 1
ATOM 1177 N N . GLY A 1 163 ? -29.706 -3.937 -32.565 1.00 33.31 163 GLY A N 1
ATOM 1178 C CA . GLY A 1 163 ? -28.951 -4.774 -33.530 1.00 33.31 163 GLY A CA 1
ATOM 1179 C C . GLY A 1 163 ? -27.562 -5.311 -33.115 1.00 33.31 163 GLY A C 1
ATOM 1180 O O . GLY A 1 163 ? -26.955 -4.827 -32.176 1.00 33.31 163 GLY A O 1
ATOM 1181 N N . THR A 1 164 ? -26.945 -6.310 -33.756 1.00 30.06 164 THR A N 1
ATOM 1182 C CA . THR A 1 164 ? -27.377 -7.347 -34.722 1.00 30.06 164 THR A CA 1
ATOM 1183 C C . THR A 1 164 ? -26.229 -8.375 -34.766 1.00 30.06 164 THR A C 1
ATOM 1185 O O . THR A 1 164 ? -25.111 -7.981 -35.072 1.00 30.06 164 THR A O 1
ATOM 1188 N N . ALA A 1 165 ? -26.381 -9.677 -34.509 1.00 31.45 165 ALA A N 1
ATOM 1189 C CA . ALA A 1 165 ? -27.500 -10.467 -33.979 1.00 31.45 165 ALA A CA 1
ATOM 1190 C C . ALA A 1 165 ? -26.946 -11.769 -33.340 1.00 31.45 165 ALA A C 1
ATOM 1192 O O . ALA A 1 165 ? -25.771 -12.082 -33.516 1.00 31.45 165 ALA A O 1
ATOM 1193 N N . ALA A 1 166 ? -27.783 -12.552 -32.646 1.00 28.67 166 ALA A N 1
ATOM 1194 C CA . ALA A 1 166 ? -27.421 -13.866 -32.100 1.00 28.67 166 ALA A CA 1
ATOM 1195 C C . ALA A 1 166 ? -28.500 -14.910 -32.432 1.00 28.67 166 ALA A C 1
ATOM 1197 O O . ALA A 1 166 ? -29.687 -14.667 -32.221 1.00 28.67 166 ALA A O 1
ATOM 1198 N N . VAL A 1 167 ? -28.082 -16.072 -32.942 1.00 29.62 167 VAL A N 1
ATOM 1199 C CA .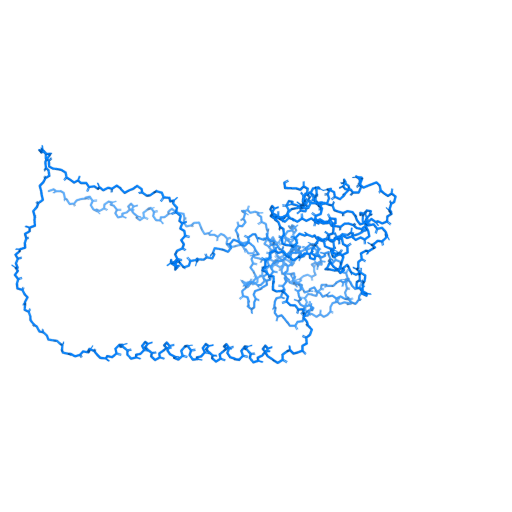 VAL A 1 167 ? -28.954 -17.236 -33.153 1.00 29.62 167 VAL A CA 1
ATOM 1200 C C . VAL A 1 167 ? -28.952 -18.075 -31.879 1.00 29.62 167 VAL A C 1
ATOM 1202 O O . VAL A 1 167 ? -27.983 -18.782 -31.621 1.00 29.62 167 VAL A O 1
ATOM 1205 N N . VAL A 1 168 ? -30.041 -18.031 -31.109 1.00 29.78 168 VAL A N 1
ATOM 1206 C CA . VAL A 1 168 ? -30.384 -19.073 -30.128 1.00 29.78 168 VAL A CA 1
ATOM 1207 C C . VAL A 1 168 ? -31.889 -19.334 -30.195 1.00 29.78 168 VAL A C 1
ATOM 1209 O O . VAL A 1 168 ? -32.697 -18.410 -30.258 1.00 29.78 168 VAL A O 1
ATOM 1212 N N . THR A 1 169 ? -32.244 -20.613 -30.235 1.00 28.81 169 THR A N 1
ATOM 1213 C CA . THR A 1 169 ? -33.595 -21.135 -30.460 1.00 28.81 169 THR A CA 1
ATOM 1214 C C . THR A 1 169 ? -34.482 -21.005 -29.217 1.00 28.81 169 THR A C 1
ATOM 1216 O O . THR A 1 169 ? -34.162 -21.587 -28.184 1.00 28.81 169 THR A O 1
ATOM 1219 N N . GLU A 1 170 ? -35.638 -20.340 -29.324 1.00 32.34 170 GLU A N 1
ATOM 1220 C CA . GLU A 1 170 ? -36.700 -20.401 -28.305 1.00 32.34 170 GLU A CA 1
ATOM 1221 C C . GLU A 1 170 ? -37.819 -21.373 -28.711 1.00 32.34 170 GLU A C 1
ATOM 1223 O O . GLU A 1 170 ? -38.490 -21.203 -29.731 1.00 32.34 170 GLU A O 1
ATOM 1228 N N . THR A 1 171 ? -38.062 -22.379 -27.871 1.00 27.91 171 THR A N 1
ATOM 1229 C CA . THR A 1 171 ? -39.173 -23.328 -28.017 1.00 27.91 171 THR A CA 1
ATOM 1230 C C . THR A 1 171 ? -40.466 -22.719 -27.466 1.00 27.91 171 THR A C 1
ATOM 1232 O O . THR A 1 171 ? -40.652 -22.648 -26.253 1.00 27.91 171 THR A O 1
ATOM 1235 N N . GLN A 1 172 ? -41.396 -22.314 -28.337 1.00 30.66 172 GLN A N 1
ATOM 1236 C CA . GLN A 1 172 ? -42.716 -21.834 -27.908 1.00 30.66 172 GLN A CA 1
ATOM 1237 C C . GLN A 1 172 ? -43.711 -22.984 -27.692 1.00 30.66 172 GLN A C 1
ATOM 1239 O O . GLN A 1 172 ? -44.266 -23.539 -28.642 1.00 30.66 172 GLN A O 1
ATOM 1244 N N . THR A 1 173 ? -44.018 -23.283 -26.430 1.00 26.27 173 THR A N 1
ATOM 1245 C CA . THR A 1 173 ? -45.124 -24.180 -26.060 1.00 26.27 173 THR A CA 1
ATOM 1246 C C . THR A 1 173 ? -46.461 -23.447 -26.190 1.00 26.27 173 THR A C 1
ATOM 1248 O O . THR A 1 173 ? -46.827 -22.646 -25.331 1.00 26.27 173 THR A O 1
ATOM 1251 N N . LYS A 1 174 ? -47.216 -23.725 -27.260 1.00 31.75 174 LYS A N 1
ATOM 1252 C CA . LYS A 1 174 ? -48.556 -23.159 -27.480 1.00 31.75 174 LYS A CA 1
ATOM 1253 C C . LYS A 1 174 ? -49.637 -24.144 -27.025 1.00 31.75 174 LYS A C 1
ATOM 1255 O O . LYS A 1 174 ? -49.853 -25.171 -27.662 1.00 31.75 174 LYS A O 1
ATOM 1260 N N . THR A 1 175 ? -50.329 -23.833 -25.932 1.00 27.31 175 THR A N 1
ATOM 1261 C CA . THR A 1 175 ? -51.400 -24.686 -25.394 1.00 27.31 175 THR A CA 1
ATOM 1262 C C . THR A 1 175 ? -52.678 -24.547 -26.224 1.00 27.31 175 THR A C 1
ATOM 1264 O O . THR A 1 175 ? -53.231 -23.453 -26.332 1.00 27.31 175 THR A O 1
ATOM 1267 N N . VAL A 1 176 ? -53.185 -25.655 -26.766 1.00 31.00 176 VAL A N 1
ATOM 1268 C CA . VAL A 1 176 ? -54.501 -25.736 -27.424 1.00 31.00 176 VAL A CA 1
ATOM 1269 C C . VAL A 1 176 ? -55.411 -26.617 -26.570 1.00 31.00 176 VAL A C 1
ATOM 1271 O O . VAL A 1 176 ? -55.010 -27.707 -26.169 1.00 31.00 176 VAL A O 1
ATOM 1274 N N . LYS A 1 177 ? -56.636 -26.161 -26.286 1.00 31.69 177 LYS A N 1
ATOM 1275 C CA . LYS A 1 177 ? -57.690 -27.024 -25.734 1.00 31.69 177 LYS A CA 1
ATOM 1276 C C . LYS A 1 177 ? -58.441 -27.687 -26.886 1.00 31.69 177 LYS A C 1
ATOM 1278 O O . LYS A 1 177 ? -58.904 -26.987 -27.780 1.00 31.69 177 LYS A O 1
ATOM 1283 N N . LEU A 1 178 ? -58.577 -29.009 -26.827 1.00 32.44 178 LEU A N 1
ATOM 1284 C CA . LEU A 1 178 ? -59.515 -29.777 -27.644 1.00 32.44 178 LEU A CA 1
ATOM 1285 C C . LEU A 1 178 ? -60.721 -30.177 -26.786 1.00 32.44 178 LEU A C 1
ATOM 1287 O O . LEU A 1 178 ? -60.601 -30.298 -25.564 1.00 32.44 178 LEU A O 1
ATOM 1291 N N . ASP A 1 179 ? -61.865 -30.396 -27.428 1.00 41.72 179 ASP A N 1
ATOM 1292 C CA . ASP A 1 179 ? -62.980 -31.131 -26.837 1.00 41.72 179 ASP A CA 1
ATOM 1293 C C . ASP A 1 179 ? -62.847 -32.646 -27.096 1.00 41.72 179 ASP A C 1
ATOM 1295 O O . ASP A 1 179 ? -61.915 -33.114 -27.755 1.00 41.72 179 ASP A O 1
ATOM 1299 N N . ALA A 1 180 ? -63.774 -33.428 -26.541 1.00 42.59 180 ALA A N 1
ATOM 1300 C CA . ALA A 1 180 ? -63.711 -34.889 -26.533 1.00 42.59 180 ALA A CA 1
ATOM 1301 C C . ALA A 1 180 ? -64.005 -35.568 -27.893 1.00 42.59 180 ALA A C 1
ATOM 1303 O O . ALA A 1 180 ? -64.102 -36.794 -27.931 1.00 42.59 180 ALA A O 1
ATOM 1304 N N . ALA A 1 181 ? -64.147 -34.808 -28.988 1.00 48.75 181 ALA A N 1
ATOM 1305 C CA . ALA A 1 181 ? -64.336 -35.338 -30.344 1.00 48.75 181 ALA A CA 1
ATOM 1306 C C . ALA A 1 181 ? -63.218 -34.938 -31.331 1.00 48.75 181 ALA A C 1
ATOM 1308 O O . ALA A 1 181 ? -63.112 -35.539 -32.398 1.00 48.75 181 ALA A O 1
ATOM 1309 N N . GLY A 1 182 ? -62.337 -33.997 -30.967 1.00 46.22 182 GLY A N 1
ATOM 1310 C CA . GLY A 1 182 ? -61.027 -33.856 -31.612 1.00 46.22 182 GLY A CA 1
ATOM 1311 C C . GLY A 1 182 ? -61.002 -33.183 -32.989 1.00 46.22 182 GLY A C 1
ATOM 1312 O O . GLY A 1 182 ? -60.168 -33.554 -33.814 1.00 46.22 182 GLY A O 1
ATOM 1313 N N . GLN A 1 183 ? -61.850 -32.179 -33.247 1.00 37.53 183 GLN A N 1
ATOM 1314 C CA . GLN A 1 183 ? -61.797 -31.398 -34.493 1.00 37.53 183 GLN A CA 1
ATOM 1315 C C . GLN A 1 183 ? -61.821 -29.880 -34.248 1.00 37.53 183 GLN A C 1
ATOM 1317 O O . GLN A 1 183 ? -62.564 -29.374 -33.412 1.00 37.53 183 GLN A O 1
ATOM 1322 N N . THR A 1 184 ? -61.002 -29.134 -34.994 1.00 32.72 184 THR A N 1
ATOM 1323 C CA . THR A 1 184 ? -60.908 -27.669 -34.914 1.00 32.72 184 THR A CA 1
ATOM 1324 C C . THR A 1 184 ? -61.734 -26.991 -36.007 1.00 32.72 184 THR A C 1
ATOM 1326 O O . THR A 1 184 ? -61.620 -27.323 -37.185 1.00 32.72 184 THR A O 1
ATOM 1329 N N . THR A 1 185 ? -62.529 -25.986 -35.628 1.00 28.62 185 THR A N 1
ATOM 1330 C CA . THR A 1 185 ? -63.249 -25.112 -36.572 1.00 28.62 185 THR A CA 1
ATOM 1331 C C . THR A 1 185 ? -63.112 -23.659 -36.122 1.00 28.62 185 THR A C 1
ATOM 1333 O O . THR A 1 185 ? -63.263 -23.369 -34.938 1.00 28.62 185 THR A O 1
ATOM 1336 N N . ALA A 1 186 ? -62.819 -22.744 -37.047 1.00 37.44 186 ALA A N 1
ATOM 1337 C CA . ALA A 1 186 ? -62.673 -21.314 -36.775 1.00 37.44 186 ALA A CA 1
ATOM 1338 C C . ALA A 1 186 ? -63.741 -20.513 -37.528 1.00 37.44 186 ALA A C 1
ATOM 1340 O O . ALA A 1 186 ? -63.886 -20.705 -38.732 1.00 37.44 186 ALA A O 1
ATOM 1341 N N . VAL A 1 187 ? -64.434 -19.589 -36.852 1.00 27.89 187 VAL A N 1
ATOM 1342 C CA . VAL A 1 187 ? -65.303 -18.572 -37.476 1.00 27.89 187 VAL A CA 1
ATOM 1343 C C . VAL A 1 187 ? -65.273 -17.275 -36.654 1.00 27.89 187 VAL A C 1
ATOM 1345 O O . VAL A 1 187 ? -65.329 -17.305 -35.426 1.00 27.89 187 VAL A O 1
ATOM 1348 N N . SER A 1 188 ? -65.200 -16.137 -37.350 1.00 38.38 188 SER A N 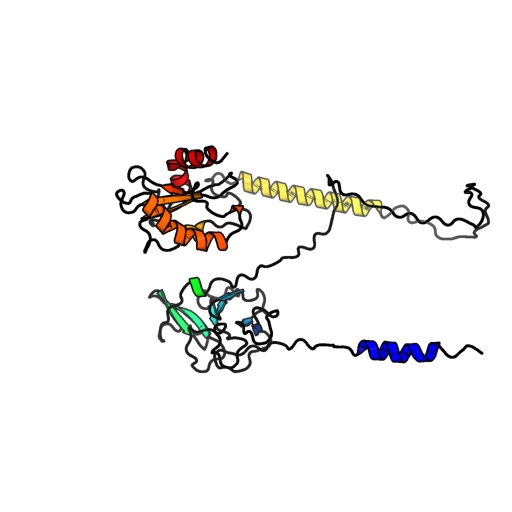1
ATOM 1349 C CA . SER A 1 188 ? -65.384 -14.784 -36.806 1.00 38.38 188 SER A CA 1
ATOM 1350 C C . SER A 1 188 ? -66.866 -14.428 -36.655 1.00 38.38 188 SER A C 1
ATOM 1352 O O . SER A 1 188 ? -67.674 -14.804 -37.499 1.00 38.38 188 SER A O 1
ATOM 1354 N N . GLY A 1 189 ? -67.220 -13.590 -35.679 1.00 26.38 189 GLY A N 1
ATOM 1355 C CA . GLY A 1 189 ? -68.560 -13.002 -35.605 1.00 26.38 189 GLY A CA 1
ATOM 1356 C C . GLY A 1 189 ? -68.628 -11.846 -34.615 1.00 26.38 189 GLY A C 1
ATOM 1357 O O . GLY A 1 189 ? -68.356 -12.032 -33.434 1.00 26.38 189 GLY A O 1
ATOM 1358 N N . ALA A 1 190 ? -68.981 -10.656 -35.099 1.00 39.06 190 ALA A N 1
ATOM 1359 C CA . ALA A 1 190 ? -69.231 -9.480 -34.274 1.00 39.06 190 ALA A CA 1
ATOM 1360 C C . ALA A 1 190 ? -70.736 -9.202 -34.184 1.00 39.06 190 ALA A C 1
ATOM 1362 O O . ALA A 1 190 ? -71.431 -9.283 -35.195 1.00 39.06 190 ALA A O 1
ATOM 1363 N N . THR A 1 191 ? -71.203 -8.764 -33.016 1.00 28.16 191 THR A N 1
ATOM 1364 C CA . THR A 1 191 ? -72.441 -7.986 -32.853 1.00 28.16 191 THR A CA 1
ATOM 1365 C C . THR A 1 191 ? -72.222 -6.924 -31.777 1.00 28.16 191 THR A C 1
ATOM 1367 O O . THR A 1 191 ? -71.502 -7.156 -30.807 1.00 28.16 191 THR A O 1
ATOM 1370 N N . ALA A 1 192 ? -72.790 -5.739 -31.990 1.00 31.48 192 ALA A N 1
ATOM 1371 C CA . ALA A 1 192 ? -72.675 -4.584 -31.098 1.00 31.48 192 ALA A CA 1
ATOM 1372 C C . ALA A 1 192 ? -73.594 -4.704 -29.868 1.00 31.48 192 ALA A C 1
ATOM 1374 O O . ALA A 1 192 ? -74.544 -5.473 -29.931 1.00 31.48 192 ALA A O 1
ATOM 1375 N N . GLU A 1 193 ? -73.387 -3.868 -28.835 1.00 28.97 193 GLU A N 1
ATOM 1376 C CA . GLU A 1 193 ? -74.420 -2.892 -28.426 1.00 28.97 193 GLU A CA 1
ATOM 1377 C C . GLU A 1 193 ? -73.878 -1.745 -27.527 1.00 28.97 193 GLU A C 1
ATOM 1379 O O . GLU A 1 193 ? -73.181 -1.981 -26.550 1.00 28.97 193 GLU A O 1
ATOM 1384 N N . VAL A 1 194 ? -74.226 -0.504 -27.907 1.00 28.23 194 VAL A N 1
ATOM 1385 C CA . VAL A 1 194 ? -74.432 0.740 -27.117 1.00 28.23 194 VAL A CA 1
ATOM 1386 C C . VAL A 1 194 ? -73.465 1.159 -25.981 1.00 28.23 194 VAL A C 1
ATOM 1388 O O . VAL A 1 194 ? -73.415 0.575 -24.905 1.00 28.23 194 VAL A O 1
ATOM 1391 N N . CYS A 1 195 ? -72.896 2.366 -26.148 1.00 34.84 195 CYS A N 1
ATOM 1392 C CA . CYS A 1 195 ? -72.463 3.266 -25.065 1.00 34.84 195 CYS A CA 1
ATOM 1393 C C . CYS A 1 195 ? -73.299 4.566 -25.056 1.00 34.84 195 CYS A C 1
ATOM 1395 O O . CYS A 1 195 ? -73.535 5.138 -26.124 1.00 34.84 195 CYS A O 1
ATOM 1397 N N . PRO A 1 196 ? -73.649 5.095 -23.870 1.00 46.97 196 PRO A N 1
ATOM 1398 C CA . PRO A 1 196 ? -73.955 6.518 -23.669 1.00 46.97 196 PRO A CA 1
ATOM 1399 C C . PRO A 1 196 ? -73.259 7.115 -22.412 1.00 46.97 196 PRO A C 1
ATOM 1401 O O . PRO A 1 196 ? -73.069 6.411 -21.428 1.00 46.97 196 PRO A O 1
ATOM 1404 N N . LYS A 1 197 ? -72.920 8.409 -22.308 1.00 38.19 197 LYS A N 1
ATOM 1405 C CA . LYS A 1 197 ? -72.683 9.465 -23.312 1.00 38.19 197 LYS A CA 1
ATOM 1406 C C . LYS A 1 197 ? -72.048 10.691 -22.612 1.00 38.19 197 LYS A C 1
ATOM 1408 O O . LYS A 1 197 ? -72.544 11.047 -21.552 1.00 38.19 197 LYS A O 1
ATOM 1413 N N . ASP A 1 198 ? -71.077 11.355 -23.260 1.00 39.88 198 ASP A N 1
ATOM 1414 C CA . ASP A 1 198 ? -70.562 12.724 -22.985 1.00 39.88 198 ASP A CA 1
ATOM 1415 C C . ASP A 1 198 ? -69.968 12.979 -21.557 1.00 39.88 198 ASP A C 1
ATOM 1417 O O . ASP A 1 198 ? -70.242 12.245 -20.620 1.00 39.88 198 ASP A O 1
ATOM 1421 N N . ASN A 1 199 ? -69.084 13.946 -21.262 1.00 38.19 199 ASN A N 1
ATOM 1422 C CA . ASN A 1 199 ? -68.539 15.109 -21.973 1.00 38.19 199 ASN A CA 1
ATOM 1423 C C . ASN A 1 199 ? -67.130 15.508 -21.446 1.00 38.19 199 ASN A C 1
ATOM 1425 O O . ASN A 1 199 ? -66.982 15.828 -20.272 1.00 38.19 199 ASN A O 1
ATOM 1429 N N . SER A 1 200 ? -66.122 15.661 -22.318 1.00 36.19 200 SER A N 1
ATOM 1430 C CA . SER A 1 200 ? -65.111 16.726 -22.140 1.00 36.19 200 SER A CA 1
ATOM 1431 C C . SER A 1 200 ? -64.398 17.079 -23.446 1.00 36.19 200 SER A C 1
ATOM 1433 O O . SER A 1 200 ? -63.773 16.246 -24.101 1.00 36.19 200 SER A O 1
ATOM 1435 N N . THR A 1 201 ? -64.527 18.343 -23.826 1.00 40.25 201 THR A N 1
ATOM 1436 C CA . THR A 1 201 ? -63.968 18.967 -25.025 1.00 40.25 201 THR A CA 1
ATOM 1437 C C . THR A 1 201 ? -62.524 19.429 -24.789 1.00 40.25 201 THR A C 1
ATOM 1439 O O . THR A 1 201 ? -62.199 19.896 -23.707 1.00 40.25 201 THR A O 1
ATOM 1442 N N . VAL A 1 202 ? -61.704 19.435 -25.849 1.00 47.31 202 VAL A N 1
ATOM 1443 C CA . VAL A 1 202 ? -60.459 20.233 -25.978 1.00 47.31 202 VAL A CA 1
ATOM 1444 C C . VAL A 1 202 ? -59.333 19.952 -24.960 1.00 47.31 202 VAL A C 1
ATOM 1446 O O . VAL A 1 202 ? -59.252 20.622 -23.943 1.00 47.31 202 VAL A O 1
ATOM 1449 N N . VAL A 1 203 ? -58.337 19.136 -25.352 1.00 36.81 203 VAL A N 1
ATOM 1450 C CA . VAL A 1 203 ? -56.893 19.501 -25.282 1.00 36.81 203 VAL A CA 1
ATOM 1451 C C . VAL A 1 203 ? -56.120 18.789 -26.414 1.00 36.81 203 VAL A C 1
ATOM 1453 O O . VAL A 1 203 ? -55.344 17.866 -26.190 1.00 36.81 203 VAL A O 1
ATOM 1456 N N . GLY A 1 204 ? -56.332 19.198 -27.668 1.00 40.09 204 GLY A N 1
ATOM 1457 C CA . GLY A 1 204 ? -55.652 18.600 -28.834 1.00 40.09 204 GLY A CA 1
ATOM 1458 C C . GLY A 1 204 ? -54.307 19.236 -29.225 1.00 40.09 204 GLY A C 1
ATOM 1459 O O . GLY A 1 204 ? -53.744 18.850 -30.243 1.00 40.09 204 GLY A O 1
ATOM 1460 N N . ALA A 1 205 ? -53.821 20.246 -28.488 1.00 42.84 205 ALA A N 1
ATOM 1461 C CA . ALA A 1 205 ? -52.852 21.215 -29.025 1.00 42.84 205 ALA A CA 1
ATOM 1462 C C . ALA A 1 205 ? -51.584 21.484 -28.181 1.00 42.84 205 ALA A C 1
ATOM 1464 O O . ALA A 1 205 ? -50.723 22.234 -28.632 1.00 42.84 205 ALA A O 1
ATOM 1465 N N . SER A 1 206 ? -51.429 20.916 -26.978 1.00 44.12 206 SER A N 1
ATOM 1466 C CA . SER A 1 206 ? -50.360 21.332 -26.042 1.00 44.12 206 SER A CA 1
ATOM 1467 C C . SER A 1 206 ? -49.107 20.443 -26.002 1.00 44.12 206 SER A C 1
ATOM 1469 O O . SER A 1 206 ? -48.042 20.926 -25.626 1.00 44.12 206 SER A O 1
ATOM 1471 N N . VAL A 1 207 ? -49.181 19.167 -26.399 1.00 43.81 207 VAL A N 1
ATOM 1472 C CA . VAL A 1 207 ? -48.064 18.213 -26.192 1.00 43.81 207 VAL A CA 1
ATOM 1473 C C . VAL A 1 207 ? -46.968 18.320 -27.269 1.00 43.81 207 VAL A C 1
ATOM 1475 O O . VAL A 1 207 ? -45.796 18.080 -26.987 1.00 43.81 207 VAL A O 1
ATOM 1478 N N . GLY A 1 208 ? -47.311 18.743 -28.492 1.00 45.84 208 GLY A N 1
ATOM 1479 C CA . GLY A 1 208 ? -46.358 18.813 -29.612 1.00 45.84 208 GLY A CA 1
ATOM 1480 C C . GLY A 1 208 ? -45.277 19.898 -29.484 1.00 45.84 208 GLY A C 1
ATOM 1481 O O . GLY A 1 208 ? -44.179 19.733 -30.010 1.00 45.84 208 GLY A O 1
ATOM 1482 N N . ALA A 1 209 ? -45.553 20.994 -28.769 1.00 45.53 209 ALA A N 1
ATOM 1483 C CA . ALA A 1 209 ? -44.641 22.140 -28.693 1.00 45.53 209 ALA A CA 1
ATOM 1484 C C . ALA A 1 209 ? -43.475 21.936 -27.705 1.00 45.53 209 ALA A C 1
ATOM 1486 O O . ALA A 1 209 ? -42.357 22.385 -27.963 1.00 45.53 209 ALA A O 1
ATOM 1487 N N . VAL A 1 210 ? -43.712 21.241 -26.586 1.00 54.16 210 VAL A N 1
ATOM 1488 C CA . VAL A 1 210 ? -42.731 21.130 -25.488 1.00 54.16 210 VAL A CA 1
ATOM 1489 C C . VAL A 1 210 ? -41.582 20.180 -25.848 1.00 54.16 210 VAL A C 1
ATOM 1491 O O . VAL A 1 210 ? -40.418 20.494 -25.598 1.00 54.16 210 VAL A O 1
ATOM 1494 N N . LEU A 1 211 ? -41.885 19.055 -26.507 1.00 52.31 211 LEU A N 1
ATOM 1495 C CA . LEU A 1 211 ? -40.871 18.085 -26.943 1.00 52.31 211 LEU A CA 1
ATOM 1496 C C . LEU A 1 211 ? -39.983 18.632 -28.074 1.00 52.31 211 LEU A C 1
ATOM 1498 O O . LEU A 1 211 ? -38.779 18.379 -28.085 1.00 52.31 211 LEU A O 1
ATOM 1502 N N . GLY A 1 212 ? -40.547 19.430 -28.990 1.00 52.81 212 GLY A N 1
ATOM 1503 C CA . GLY A 1 212 ? -39.786 20.074 -30.065 1.00 52.81 212 GLY A CA 1
ATOM 1504 C C . GLY A 1 212 ? -38.792 21.116 -29.544 1.00 52.81 212 GLY A C 1
ATOM 1505 O O . GLY A 1 212 ? -37.614 21.082 -29.903 1.00 52.81 212 GLY A O 1
ATOM 1506 N N . ALA A 1 213 ? -39.238 22.006 -28.650 1.00 57.28 213 ALA A N 1
ATOM 1507 C CA . ALA A 1 213 ? -38.384 23.051 -28.083 1.00 57.28 213 ALA A CA 1
ATOM 1508 C C . ALA A 1 213 ? -37.224 22.479 -27.248 1.00 57.28 213 ALA A C 1
ATOM 1510 O O . ALA A 1 213 ? -36.087 22.931 -27.393 1.00 57.28 213 ALA A O 1
ATOM 1511 N N . GLY A 1 214 ? -37.481 21.453 -26.426 1.00 65.56 214 GLY A N 1
ATOM 1512 C CA . GLY A 1 214 ? -36.440 20.805 -25.623 1.00 65.56 214 GLY A CA 1
ATOM 1513 C C . GLY A 1 214 ? -35.353 20.143 -26.475 1.00 65.56 214 GLY A C 1
ATOM 1514 O O . GLY A 1 214 ? -34.161 20.301 -26.199 1.00 65.56 214 GLY A O 1
ATOM 1515 N N . LEU A 1 215 ? -35.744 19.444 -27.546 1.00 72.56 215 LEU A N 1
ATOM 1516 C CA . LEU A 1 215 ? -34.801 18.737 -28.416 1.00 72.56 215 LEU A CA 1
ATOM 1517 C C . LEU A 1 215 ? -33.947 19.712 -29.244 1.00 72.56 215 LEU A C 1
ATOM 1519 O O . LEU A 1 215 ? -32.735 19.524 -29.349 1.00 72.56 215 LEU A O 1
ATOM 1523 N N . VAL A 1 216 ? -34.533 20.806 -29.743 1.00 76.38 216 VAL A N 1
ATOM 1524 C CA . VAL A 1 216 ? -33.781 21.876 -30.427 1.00 76.38 216 VAL A CA 1
ATOM 1525 C C . VAL A 1 216 ? -32.815 22.582 -29.470 1.00 76.38 216 VAL A C 1
ATOM 1527 O O . VAL A 1 216 ? -31.650 22.765 -29.822 1.00 76.38 216 VAL A O 1
ATOM 1530 N N . ALA A 1 217 ? -33.237 22.913 -28.244 1.00 76.56 217 ALA A N 1
ATOM 1531 C CA . ALA A 1 217 ? -32.351 23.504 -27.237 1.00 76.56 217 ALA A CA 1
ATOM 1532 C C . ALA A 1 217 ? -31.176 22.572 -26.882 1.00 76.56 217 ALA A C 1
ATOM 1534 O O . ALA A 1 217 ? -30.033 23.021 -26.793 1.00 76.56 217 ALA A O 1
ATOM 1535 N N . SER A 1 218 ? -31.439 21.267 -26.765 1.00 78.12 218 SER A N 1
ATOM 1536 C CA . SER A 1 218 ? -30.418 20.249 -26.486 1.00 78.12 218 SER A CA 1
ATOM 1537 C C . SER A 1 218 ? -29.417 20.098 -27.635 1.00 78.12 218 SER A C 1
ATOM 1539 O O . SER A 1 218 ? -28.214 20.032 -27.391 1.00 78.12 218 SER A O 1
ATOM 1541 N N . LEU A 1 219 ? -29.875 20.114 -28.893 1.00 82.88 219 LEU A N 1
ATOM 1542 C CA . LEU A 1 219 ? -28.993 20.077 -30.067 1.00 82.88 219 LEU A CA 1
ATOM 1543 C C . LEU A 1 219 ? -28.168 21.362 -30.232 1.00 82.88 219 LEU A C 1
ATOM 1545 O O . LEU A 1 219 ? -27.001 21.284 -30.615 1.00 82.88 219 LEU A O 1
ATOM 1549 N N . ILE A 1 220 ? -28.726 22.533 -29.906 1.00 85.25 220 ILE A N 1
ATOM 1550 C CA . ILE A 1 220 ? -27.978 23.801 -29.899 1.00 85.25 220 ILE A CA 1
ATOM 1551 C C . ILE A 1 220 ? -26.911 23.784 -28.798 1.00 85.25 220 ILE A C 1
ATOM 1553 O O . ILE A 1 220 ? -25.757 24.113 -29.072 1.00 85.25 220 ILE A O 1
ATOM 1557 N N . ALA A 1 221 ? -27.251 23.337 -27.585 1.00 85.44 221 ALA A N 1
ATOM 1558 C CA . ALA A 1 221 ? -26.294 23.200 -26.487 1.00 85.44 221 ALA A CA 1
ATOM 1559 C C . ALA A 1 221 ? -25.168 22.210 -26.833 1.00 85.44 221 ALA A C 1
ATOM 1561 O O . ALA A 1 221 ? -23.991 22.540 -26.677 1.00 85.44 221 ALA A O 1
ATOM 1562 N N . LEU A 1 222 ? -25.505 21.041 -27.391 1.00 81.12 222 LEU A N 1
ATOM 1563 C CA . LEU A 1 222 ? -24.528 20.055 -27.857 1.00 81.12 222 LEU A CA 1
ATOM 1564 C C . LEU A 1 222 ? -23.642 20.630 -28.975 1.00 81.12 222 LEU A C 1
ATOM 1566 O O . LEU A 1 222 ? -22.422 20.492 -28.928 1.00 81.12 222 LEU A O 1
ATOM 1570 N N . GLY A 1 223 ? -24.226 21.352 -29.934 1.00 86.25 223 GLY A N 1
ATOM 1571 C CA . GLY A 1 223 ? -23.494 22.050 -30.991 1.00 86.25 223 GLY A CA 1
ATOM 1572 C C . GLY A 1 223 ? -22.552 23.140 -30.465 1.00 86.25 223 GLY A C 1
ATOM 1573 O O . GLY A 1 223 ? -21.443 23.286 -30.979 1.00 86.25 223 GLY A O 1
ATOM 1574 N N . MET A 1 224 ? -22.942 23.870 -29.416 1.00 78.69 224 MET A N 1
ATOM 1575 C CA . MET A 1 224 ? -22.092 24.860 -28.744 1.00 78.69 224 MET A CA 1
ATOM 1576 C C . MET A 1 224 ? -20.959 24.213 -27.939 1.00 78.69 224 MET A C 1
ATOM 1578 O O . MET A 1 224 ? -19.842 24.728 -27.967 1.00 78.69 224 MET A O 1
ATOM 1582 N N . VAL A 1 225 ? -21.204 23.079 -27.273 1.00 76.56 225 VAL A N 1
ATOM 1583 C CA . VAL A 1 225 ? -20.160 22.304 -26.576 1.00 76.56 225 VAL A CA 1
ATOM 1584 C C . VAL A 1 225 ? -19.166 21.714 -27.577 1.00 76.56 225 VAL A C 1
ATOM 1586 O O . VAL A 1 225 ? -17.964 21.898 -27.408 1.00 76.56 225 VAL A O 1
ATOM 1589 N N . LEU A 1 226 ? -19.639 21.100 -28.665 1.00 74.38 226 LEU A N 1
ATOM 1590 C CA . LEU A 1 226 ? -18.783 20.549 -29.723 1.00 74.38 226 LEU A CA 1
ATOM 1591 C C . LEU A 1 226 ? -18.018 21.642 -30.490 1.00 74.38 226 LEU A C 1
ATOM 1593 O O . LEU A 1 226 ? -16.876 21.422 -30.892 1.00 74.38 226 LEU A O 1
ATOM 1597 N N . ARG A 1 227 ? -18.595 22.842 -30.660 1.00 75.06 227 ARG A N 1
ATOM 1598 C CA . ARG A 1 227 ? -17.860 24.010 -31.176 1.00 75.06 227 ARG A CA 1
ATOM 1599 C C . ARG A 1 227 ? -16.807 24.502 -30.187 1.00 75.06 227 ARG A C 1
ATOM 1601 O O . ARG A 1 227 ? -15.672 24.675 -30.606 1.00 75.06 227 ARG A O 1
ATOM 1608 N N . ARG A 1 228 ? -17.121 24.636 -28.892 1.00 66.88 228 ARG A N 1
ATOM 1609 C CA . ARG A 1 228 ? -16.124 24.970 -27.854 1.00 66.88 228 ARG A CA 1
ATOM 1610 C C . ARG A 1 228 ? -14.983 23.954 -27.795 1.00 66.88 228 ARG A C 1
ATOM 1612 O O . ARG A 1 228 ? -13.836 24.368 -27.715 1.00 66.88 228 ARG A O 1
ATOM 1619 N N . GLN A 1 229 ? -15.280 22.658 -27.907 1.00 62.41 229 GLN A N 1
ATOM 1620 C CA . GLN A 1 229 ? -14.265 21.603 -27.993 1.00 62.41 229 GLN A CA 1
ATOM 1621 C C . GLN A 1 229 ? -13.432 21.694 -29.280 1.00 62.41 229 GLN A C 1
ATOM 1623 O O . GLN A 1 229 ? -12.227 21.469 -29.245 1.00 62.41 229 GLN A O 1
ATOM 1628 N N . ARG A 1 230 ? -14.030 22.075 -30.418 1.00 61.56 230 ARG A N 1
ATOM 1629 C CA . ARG A 1 230 ? -13.265 22.373 -31.639 1.00 61.56 230 ARG A CA 1
ATOM 1630 C C . ARG A 1 230 ? -12.382 23.611 -31.500 1.00 61.56 230 ARG A C 1
ATOM 1632 O O . ARG A 1 230 ? -11.280 23.597 -32.031 1.00 61.56 230 ARG A O 1
ATOM 1639 N N . GLU A 1 231 ? -12.816 24.641 -30.779 1.00 55.47 231 GLU A N 1
ATOM 1640 C CA . GLU A 1 231 ? -12.015 25.853 -30.554 1.00 55.47 231 GLU A CA 1
ATOM 1641 C C . GLU A 1 231 ? -10.846 25.588 -29.590 1.00 55.47 231 GLU A C 1
ATOM 1643 O O . GLU A 1 231 ? -9.723 26.006 -29.869 1.00 55.47 231 GLU A O 1
ATOM 1648 N N . THR A 1 232 ? -11.046 24.802 -28.521 1.00 47.69 232 THR A N 1
ATOM 1649 C CA . THR A 1 232 ? -9.934 24.370 -27.651 1.00 47.69 232 THR A CA 1
ATOM 1650 C C . THR A 1 232 ? -8.967 23.409 -28.345 1.00 47.69 232 THR A C 1
ATOM 1652 O O . THR A 1 232 ? -7.793 23.393 -27.993 1.00 47.69 232 THR A O 1
ATOM 1655 N N . VAL A 1 233 ? -9.407 22.653 -29.358 1.00 49.06 233 VAL A N 1
ATOM 1656 C CA . VAL A 1 233 ? -8.523 21.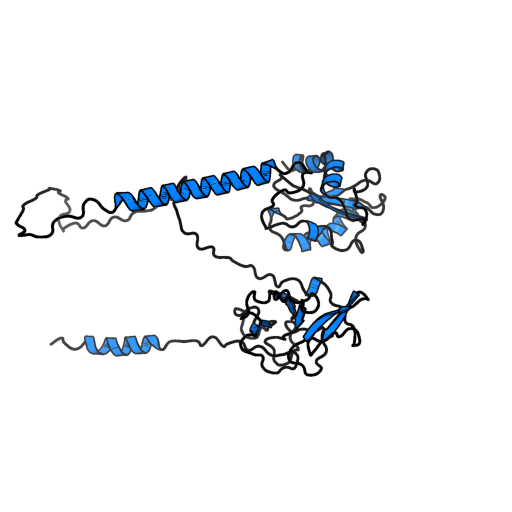818 -30.197 1.00 49.06 233 VAL A CA 1
ATOM 1657 C C . VAL A 1 233 ? -7.814 22.633 -31.291 1.00 49.06 233 VAL A C 1
ATOM 1659 O O . VAL A 1 233 ? -6.666 22.343 -31.613 1.00 49.06 233 VAL A O 1
ATOM 1662 N N . ALA A 1 234 ? -8.435 23.687 -31.830 1.00 45.81 234 ALA A N 1
ATOM 1663 C CA . ALA A 1 234 ? -7.819 24.561 -32.835 1.00 45.81 234 ALA A CA 1
ATOM 1664 C C . ALA A 1 234 ? -6.727 25.492 -32.264 1.00 45.81 234 ALA A C 1
ATOM 1666 O O . ALA A 1 234 ? -5.890 25.985 -33.019 1.00 45.81 234 ALA A O 1
ATOM 1667 N N . GLY A 1 235 ? -6.718 25.725 -30.946 1.00 40.97 235 GLY A N 1
ATOM 1668 C CA . GLY A 1 235 ? -5.722 26.559 -30.264 1.00 40.97 235 GLY A CA 1
ATOM 1669 C C . GLY A 1 235 ? -4.392 25.869 -29.923 1.00 40.97 235 GLY A C 1
ATOM 1670 O O . GLY A 1 235 ? -3.419 26.560 -29.626 1.00 40.97 235 GLY A O 1
ATOM 1671 N N . VAL A 1 236 ? -4.308 24.532 -29.962 1.00 37.50 236 VAL A N 1
ATOM 1672 C CA . VAL A 1 236 ? -3.104 23.796 -29.523 1.00 37.50 236 VAL A CA 1
ATOM 1673 C C . VAL A 1 236 ? -2.169 23.506 -30.696 1.00 37.50 236 VAL A C 1
ATOM 1675 O O . VAL A 1 236 ? -2.137 22.416 -31.265 1.00 37.50 236 VAL A O 1
ATOM 1678 N N . ARG A 1 237 ? -1.336 24.496 -31.023 1.00 45.16 237 ARG A N 1
ATOM 1679 C CA . ARG A 1 237 ? -0.089 24.281 -31.767 1.00 45.16 237 ARG A CA 1
ATOM 1680 C C . ARG A 1 237 ? 1.025 23.950 -30.765 1.00 45.16 237 ARG A C 1
ATOM 1682 O O . ARG A 1 237 ? 1.750 24.848 -30.350 1.00 45.16 237 ARG A O 1
ATOM 1689 N N . GLY A 1 238 ? 1.147 22.681 -30.372 1.00 37.38 238 GLY A N 1
ATOM 1690 C CA . GLY A 1 238 ? 2.188 22.231 -29.438 1.00 37.38 238 GLY A CA 1
ATOM 1691 C C . GLY A 1 238 ? 2.175 20.723 -29.162 1.00 37.38 238 GLY A C 1
ATOM 1692 O O . GLY A 1 238 ? 1.221 20.213 -28.590 1.00 37.38 238 GLY A O 1
ATOM 1693 N N . ASP A 1 239 ? 3.244 20.056 -29.599 1.00 38.09 239 ASP A N 1
ATOM 1694 C CA . ASP A 1 239 ? 3.805 18.765 -29.161 1.00 38.09 239 ASP A CA 1
ATOM 1695 C C . ASP A 1 239 ? 2.867 17.614 -28.740 1.00 38.09 239 ASP A C 1
ATOM 1697 O O . ASP A 1 239 ? 2.335 17.535 -27.633 1.00 38.09 239 ASP A O 1
ATOM 1701 N N . GLY A 1 240 ? 2.766 16.613 -29.621 1.00 42.59 240 GLY A N 1
ATOM 1702 C CA . GLY A 1 240 ? 1.940 15.427 -29.410 1.00 42.59 240 GLY A CA 1
ATOM 1703 C C . GLY A 1 240 ? 2.478 14.454 -28.355 1.00 42.59 240 GLY A C 1
ATOM 1704 O O . GLY A 1 240 ? 3.343 13.628 -28.648 1.00 42.59 240 GLY A O 1
ATOM 1705 N N . LYS A 1 241 ? 1.861 14.451 -27.167 1.00 43.91 241 LYS A N 1
ATOM 1706 C CA . LYS A 1 241 ? 1.783 13.289 -26.261 1.00 43.91 241 LYS A CA 1
ATOM 1707 C C . LYS A 1 241 ? 0.395 13.220 -25.625 1.00 43.91 241 LYS A C 1
ATOM 1709 O O . LYS A 1 241 ? -0.036 14.174 -24.991 1.00 43.91 241 LYS A O 1
ATOM 1714 N N . GLY A 1 242 ? -0.290 12.085 -25.771 1.00 30.78 242 GLY A N 1
ATOM 1715 C CA . GLY A 1 242 ? -1.635 11.898 -25.212 1.00 30.78 242 GLY A CA 1
ATOM 1716 C C . GLY A 1 242 ? -2.453 10.822 -25.921 1.00 30.78 242 GLY A C 1
ATOM 1717 O O . GLY A 1 242 ? -3.524 11.111 -26.444 1.00 30.78 242 GLY A O 1
ATOM 1718 N N . ALA A 1 243 ? -1.950 9.585 -25.972 1.00 32.75 243 ALA A N 1
ATOM 1719 C CA . ALA A 1 243 ? -2.766 8.453 -26.406 1.00 32.75 243 ALA A CA 1
ATOM 1720 C C . ALA A 1 243 ? -3.628 7.962 -25.233 1.00 32.75 243 ALA A C 1
ATOM 1722 O O . ALA A 1 243 ? -3.104 7.611 -24.178 1.00 32.75 243 ALA A O 1
ATOM 1723 N N . PHE A 1 244 ? -4.942 7.952 -25.439 1.00 29.48 244 PHE A N 1
ATOM 1724 C CA . PHE A 1 244 ? -5.939 7.392 -24.531 1.00 29.48 244 PHE A CA 1
ATOM 1725 C C . PHE A 1 244 ? -5.763 5.866 -24.431 1.00 29.48 244 PHE A C 1
ATOM 1727 O O . PHE A 1 244 ? -5.729 5.190 -25.461 1.00 29.48 244 PHE A O 1
ATOM 1734 N N . TYR A 1 245 ? -5.673 5.326 -23.213 1.00 35.09 245 TYR A N 1
ATOM 1735 C CA . TYR A 1 245 ? -5.661 3.883 -22.950 1.00 35.09 245 TYR A CA 1
ATOM 1736 C C . TYR A 1 245 ? -6.891 3.507 -22.108 1.00 35.09 245 TYR A C 1
ATOM 1738 O O . TYR A 1 245 ? -7.162 4.195 -21.121 1.00 35.09 245 TYR A O 1
ATOM 1746 N N . PRO A 1 246 ? -7.636 2.440 -22.453 1.00 30.02 246 PRO A N 1
ATOM 1747 C CA . PRO A 1 246 ? -8.656 1.891 -21.567 1.00 30.02 246 PRO A CA 1
ATOM 1748 C C . PRO A 1 246 ? -8.005 1.259 -20.326 1.00 30.02 246 PRO A C 1
ATOM 1750 O O . PRO A 1 246 ? -6.887 0.746 -20.389 1.00 30.02 246 PRO A O 1
ATOM 1753 N N . ALA A 1 247 ? -8.708 1.293 -19.193 1.00 31.77 247 ALA A N 1
ATOM 1754 C CA . ALA A 1 247 ? -8.228 0.713 -17.943 1.00 31.77 247 ALA A CA 1
ATOM 1755 C C . ALA A 1 247 ? -8.061 -0.815 -18.060 1.00 31.77 247 ALA A C 1
ATOM 1757 O O . ALA A 1 247 ? -8.959 -1.498 -18.549 1.00 31.77 247 ALA A O 1
ATOM 1758 N N . GLY A 1 248 ? -6.928 -1.346 -17.589 1.00 34.34 248 GLY A N 1
ATOM 1759 C CA . GLY A 1 248 ? -6.683 -2.793 -17.522 1.00 34.34 248 GLY A CA 1
ATOM 1760 C C . GLY A 1 248 ? -5.208 -3.196 -17.534 1.00 34.34 248 GLY A C 1
ATOM 1761 O O . GLY A 1 248 ? -4.840 -4.156 -16.869 1.00 34.34 248 GLY A O 1
ATOM 1762 N N . THR A 1 249 ? -4.344 -2.449 -18.229 1.00 36.50 249 THR A N 1
ATOM 1763 C CA . THR A 1 249 ? -2.901 -2.741 -18.299 1.00 36.50 249 THR A CA 1
ATOM 1764 C C . THR A 1 249 ? -2.073 -1.462 -18.184 1.00 36.50 249 THR A C 1
ATOM 1766 O O . THR A 1 249 ? -1.784 -0.795 -19.175 1.00 36.50 249 THR A O 1
ATOM 1769 N N . VAL A 1 250 ? -1.652 -1.111 -16.963 1.00 31.62 250 VAL A N 1
ATOM 1770 C CA . VAL A 1 250 ? -0.581 -0.119 -16.766 1.00 31.62 250 VAL A CA 1
ATOM 1771 C C . VAL A 1 250 ? 0.749 -0.875 -16.835 1.00 31.62 250 VAL A C 1
ATOM 1773 O O . VAL A 1 250 ? 1.054 -1.628 -15.913 1.00 31.62 250 VAL A O 1
ATOM 1776 N N . PRO A 1 251 ? 1.566 -0.738 -17.895 1.00 39.50 251 PRO A N 1
ATOM 1777 C CA . PRO A 1 251 ? 2.683 -1.665 -18.078 1.00 39.50 251 PRO A CA 1
ATOM 1778 C C . PRO A 1 251 ? 3.906 -1.382 -17.193 1.00 39.50 251 PRO A C 1
ATOM 1780 O O . PRO A 1 251 ? 4.894 -2.103 -17.269 1.00 39.50 251 PRO A O 1
ATOM 1783 N N . THR A 1 252 ? 3.855 -0.331 -16.373 1.00 38.00 252 THR A N 1
ATOM 1784 C CA . THR A 1 252 ? 4.950 0.109 -15.495 1.00 38.00 252 THR A CA 1
ATOM 1785 C C . THR A 1 252 ? 5.159 -0.797 -14.276 1.00 38.00 252 THR A C 1
ATOM 1787 O O . THR A 1 252 ? 6.214 -0.740 -13.646 1.00 38.00 252 THR A O 1
ATOM 1790 N N . GLU A 1 253 ? 4.184 -1.651 -13.950 1.00 38.94 253 GLU A N 1
ATOM 1791 C CA . GLU A 1 253 ? 4.277 -2.650 -12.870 1.00 38.94 253 GLU A CA 1
ATOM 1792 C C . GLU A 1 253 ? 5.274 -3.783 -13.196 1.00 38.94 253 GLU A C 1
ATOM 1794 O O . GLU A 1 253 ? 5.886 -4.349 -12.291 1.00 38.94 253 GLU A O 1
ATOM 1799 N N . MET A 1 254 ? 5.494 -4.095 -14.482 1.00 41.25 254 MET A N 1
ATOM 1800 C CA . MET A 1 254 ? 6.520 -5.065 -14.905 1.00 41.25 254 MET A CA 1
ATOM 1801 C C . MET A 1 254 ? 7.923 -4.444 -15.000 1.00 41.25 254 MET A C 1
ATOM 1803 O O . MET A 1 254 ? 8.898 -5.125 -14.693 1.00 41.25 254 MET A O 1
ATOM 1807 N N . ASP A 1 255 ? 8.034 -3.154 -15.339 1.00 43.69 255 ASP A N 1
ATOM 1808 C CA . ASP A 1 255 ? 9.317 -2.438 -15.492 1.00 43.69 255 ASP A CA 1
ATOM 1809 C C . ASP A 1 255 ? 10.025 -2.125 -14.141 1.00 43.69 255 ASP A C 1
ATOM 1811 O O . ASP A 1 255 ? 11.093 -1.514 -14.139 1.00 43.69 255 ASP A O 1
ATOM 1815 N N . SER A 1 256 ? 9.444 -2.476 -12.980 1.00 36.03 256 SER A N 1
ATOM 1816 C CA . SER A 1 256 ? 9.888 -1.984 -11.653 1.00 36.03 256 SER A CA 1
ATOM 1817 C C . SER A 1 256 ? 10.128 -3.048 -10.563 1.00 36.03 256 SER A C 1
ATOM 1819 O O . SER A 1 256 ? 10.418 -2.706 -9.412 1.00 36.03 256 SER A O 1
ATOM 1821 N N . ARG A 1 257 ? 10.071 -4.347 -10.894 1.00 40.12 257 ARG A N 1
ATOM 1822 C CA . ARG A 1 257 ? 10.484 -5.444 -9.987 1.00 40.12 257 ARG A CA 1
ATOM 1823 C C . ARG A 1 257 ? 11.981 -5.779 -10.147 1.00 40.12 257 ARG A C 1
ATOM 1825 O O . ARG A 1 257 ? 12.581 -5.428 -11.156 1.00 40.12 257 ARG A O 1
ATOM 1832 N N . PRO A 1 258 ? 12.637 -6.343 -9.112 1.00 38.75 258 PRO A N 1
ATOM 1833 C CA . PRO A 1 258 ? 14.012 -5.957 -8.814 1.00 38.75 258 PRO A CA 1
ATOM 1834 C C . PRO A 1 258 ? 15.062 -6.503 -9.789 1.00 38.75 258 PRO A C 1
ATOM 1836 O O . PRO A 1 258 ? 15.360 -7.696 -9.808 1.00 38.75 258 PRO A O 1
ATOM 1839 N N . GLU A 1 259 ? 15.766 -5.573 -10.435 1.00 42.66 259 GLU A N 1
ATOM 1840 C CA . GLU A 1 259 ? 17.044 -5.781 -11.130 1.00 42.66 259 GLU A CA 1
ATOM 1841 C C . GLU A 1 259 ? 18.161 -6.329 -10.204 1.00 42.66 259 GLU A C 1
ATOM 1843 O O . GLU A 1 259 ? 19.290 -6.508 -10.648 1.00 42.66 259 GLU A O 1
ATOM 1848 N N . SER A 1 260 ? 17.916 -6.580 -8.911 1.00 39.94 260 SER A N 1
ATOM 1849 C CA . SER A 1 260 ? 18.946 -6.984 -7.941 1.00 39.94 260 SER A CA 1
ATOM 1850 C C . SER A 1 260 ? 19.240 -8.487 -7.883 1.00 39.94 260 SER A C 1
ATOM 1852 O O . SER A 1 260 ? 20.249 -8.857 -7.287 1.00 39.94 260 SER A O 1
ATOM 1854 N N . GLN A 1 261 ? 18.404 -9.341 -8.484 1.00 44.31 261 GLN A N 1
ATOM 1855 C CA . GLN A 1 261 ? 18.620 -10.799 -8.504 1.00 44.31 261 GLN A CA 1
ATOM 1856 C C . GLN A 1 261 ? 18.870 -11.343 -9.912 1.00 44.31 261 GLN A C 1
ATOM 1858 O O . GLN A 1 261 ? 19.834 -12.074 -10.096 1.00 44.31 261 GLN A O 1
ATOM 1863 N N . LEU A 1 262 ? 18.080 -10.919 -10.904 1.00 59.16 262 LEU A N 1
ATOM 1864 C CA . LEU A 1 262 ? 18.191 -11.426 -12.272 1.00 59.16 262 LEU A CA 1
ATOM 1865 C C . LEU A 1 262 ? 19.474 -10.937 -12.970 1.00 59.16 262 LEU A C 1
ATOM 1867 O O . LEU A 1 262 ? 19.898 -9.785 -12.789 1.00 59.16 262 LEU A O 1
ATOM 1871 N N . HIS A 1 263 ? 20.050 -11.754 -13.856 1.00 71.44 263 HIS A N 1
ATOM 1872 C CA . HIS A 1 263 ? 21.189 -11.385 -14.715 1.00 71.44 263 HIS A CA 1
ATOM 1873 C C . HIS A 1 263 ? 20.855 -10.349 -15.826 1.00 71.44 263 HIS A C 1
ATOM 1875 O O . HIS A 1 263 ? 21.526 -10.290 -16.858 1.00 71.44 263 HIS A O 1
ATOM 1881 N N . THR A 1 264 ? 19.867 -9.471 -15.610 1.00 74.25 264 THR A N 1
ATOM 1882 C CA . THR A 1 264 ? 19.42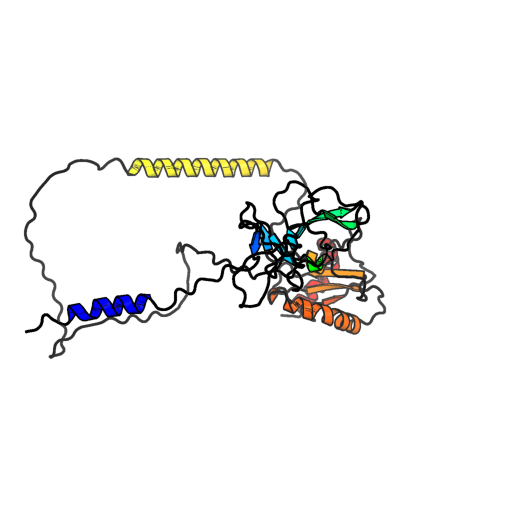8 -8.399 -16.523 1.00 74.25 264 THR A CA 1
ATOM 1883 C C . THR A 1 264 ? 19.696 -6.995 -15.975 1.00 74.25 264 THR A C 1
ATOM 1885 O O . THR A 1 264 ? 19.495 -6.742 -14.788 1.00 74.25 264 THR A O 1
ATOM 1888 N N . SER A 1 265 ? 20.102 -6.072 -16.848 1.00 80.38 265 SER A N 1
ATOM 1889 C CA . SER A 1 265 ? 20.247 -4.629 -16.591 1.00 80.38 265 SER A CA 1
ATOM 1890 C C . SER A 1 265 ? 18.939 -3.861 -16.778 1.00 80.38 265 SER A C 1
ATOM 1892 O O . SER A 1 265 ? 18.870 -2.690 -16.426 1.00 80.38 265 SER A O 1
ATOM 1894 N N . GLY A 1 266 ? 17.930 -4.487 -17.382 1.00 84.94 266 GLY A N 1
ATOM 1895 C CA . GLY A 1 266 ? 16.599 -3.928 -17.578 1.00 84.94 266 GLY A CA 1
ATOM 1896 C C . GLY A 1 266 ? 15.690 -4.907 -18.317 1.00 84.94 266 GLY A C 1
ATOM 1897 O O . GLY A 1 266 ? 16.151 -5.879 -18.921 1.00 84.94 266 GLY A O 1
ATOM 1898 N N . SER A 1 267 ? 14.392 -4.639 -18.289 1.00 88.50 267 SER A N 1
ATOM 1899 C CA . SER A 1 267 ? 13.377 -5.332 -19.083 1.00 88.50 267 SER A CA 1
ATOM 1900 C C . SER A 1 267 ? 12.338 -4.322 -19.574 1.00 88.50 267 SER A C 1
ATOM 1902 O O . SER A 1 267 ? 12.255 -3.212 -19.049 1.00 88.50 267 SER A O 1
ATOM 1904 N N . THR A 1 268 ? 11.578 -4.667 -20.615 1.00 88.69 268 THR A N 1
ATOM 1905 C CA . THR A 1 268 ? 10.335 -3.957 -20.938 1.00 88.69 268 THR A CA 1
ATOM 1906 C C . THR A 1 268 ? 9.364 -4.819 -21.741 1.00 88.69 268 THR A C 1
ATOM 1908 O O . THR A 1 268 ? 9.763 -5.656 -22.550 1.00 88.69 268 THR A O 1
ATOM 1911 N N . VAL A 1 269 ? 8.067 -4.622 -21.521 1.00 91.06 269 VAL A N 1
ATOM 1912 C CA . VAL A 1 269 ? 6.995 -5.382 -22.188 1.00 91.06 269 VAL A CA 1
ATOM 1913 C C . VAL A 1 269 ? 6.808 -4.908 -23.639 1.00 91.06 269 VAL A C 1
ATOM 1915 O O . VAL A 1 269 ? 6.960 -3.727 -23.950 1.00 91.06 269 VAL A O 1
ATOM 1918 N N . PHE A 1 270 ? 6.386 -5.787 -24.546 1.00 91.94 270 PHE A N 1
ATOM 1919 C CA . PHE A 1 270 ? 5.933 -5.448 -25.903 1.00 91.94 270 PHE A CA 1
ATOM 1920 C C . PHE A 1 270 ? 4.592 -6.129 -26.248 1.00 91.94 270 PHE A C 1
ATOM 1922 O O . PHE A 1 270 ? 4.014 -6.821 -25.414 1.00 91.94 270 PHE A O 1
ATOM 1929 N N . GLY A 1 271 ? 4.055 -5.853 -27.445 1.00 86.56 271 GLY A N 1
ATOM 1930 C CA . GLY A 1 271 ? 2.782 -6.424 -27.925 1.00 86.56 271 GLY A CA 1
ATOM 1931 C C . GLY A 1 271 ? 1.642 -5.434 -28.158 1.00 86.56 271 GLY A C 1
ATOM 1932 O O . GLY A 1 271 ? 0.479 -5.820 -28.243 1.00 86.56 271 GLY A O 1
ATOM 1933 N N . ARG A 1 272 ? 1.943 -4.138 -28.295 1.00 81.12 272 ARG A N 1
ATOM 1934 C CA . ARG A 1 272 ? 0.936 -3.145 -28.688 1.00 81.12 272 ARG A CA 1
ATOM 1935 C C . ARG A 1 272 ? 0.424 -3.459 -30.099 1.00 81.12 272 ARG A C 1
ATOM 1937 O O . ARG A 1 272 ? 1.190 -3.367 -31.047 1.00 81.12 272 ARG A O 1
ATOM 1944 N N . GLY A 1 273 ? -0.872 -3.742 -30.226 1.00 81.81 273 GLY A N 1
ATOM 1945 C CA . GLY A 1 273 ? -1.506 -4.088 -31.507 1.00 81.81 273 GLY A CA 1
ATOM 1946 C C . GLY A 1 273 ? -1.536 -5.588 -31.819 1.00 81.81 273 GLY A C 1
ATOM 1947 O O . GLY A 1 273 ? -2.116 -5.966 -32.831 1.00 81.81 273 GLY A O 1
ATOM 1948 N N . HIS A 1 274 ? -0.983 -6.427 -30.939 1.00 84.94 274 HIS A N 1
ATOM 1949 C CA . HIS A 1 274 ? -0.978 -7.886 -31.063 1.00 84.94 274 HIS A CA 1
ATOM 1950 C C . HIS A 1 274 ? -1.883 -8.547 -30.012 1.00 84.94 274 HIS A C 1
ATOM 1952 O O . HIS A 1 274 ? -2.303 -7.912 -29.046 1.00 84.94 274 HIS A O 1
ATOM 1958 N N . THR A 1 275 ? -2.196 -9.832 -30.198 1.00 83.50 275 THR A N 1
ATOM 1959 C CA . THR A 1 275 ? -3.101 -10.602 -29.317 1.00 83.50 275 THR A CA 1
ATOM 1960 C C . THR A 1 275 ? -2.428 -11.194 -28.075 1.00 83.50 275 THR A C 1
ATOM 1962 O O . THR A 1 275 ? -3.129 -11.662 -27.180 1.00 83.50 275 THR A O 1
ATOM 1965 N N . LYS A 1 276 ? -1.091 -11.183 -28.013 1.00 85.19 276 LYS A N 1
ATOM 1966 C CA . LYS A 1 276 ? -0.278 -11.703 -26.902 1.00 85.19 276 LYS A CA 1
ATOM 1967 C C . LYS A 1 276 ? 0.777 -10.687 -26.480 1.00 85.19 276 LYS A C 1
ATOM 1969 O O . LYS A 1 276 ? 1.349 -10.002 -27.330 1.00 85.19 276 LYS A O 1
ATOM 1974 N N . SER A 1 277 ? 1.066 -10.631 -25.183 1.00 91.06 277 SER A N 1
ATOM 1975 C CA . SER A 1 277 ? 2.163 -9.827 -24.633 1.00 91.06 277 SER A CA 1
ATOM 1976 C C . SER A 1 277 ? 3.500 -10.570 -24.709 1.00 91.06 277 SER A C 1
ATOM 1978 O O . SER A 1 277 ? 3.546 -11.795 -24.624 1.00 91.06 277 SER A O 1
ATOM 1980 N N . GLY A 1 278 ? 4.590 -9.816 -24.844 1.00 91.88 278 GLY A N 1
ATOM 1981 C CA . GLY A 1 278 ? 5.958 -10.336 -24.794 1.00 91.88 278 GLY A CA 1
ATOM 1982 C C . GLY A 1 278 ? 6.872 -9.477 -23.927 1.00 91.88 278 GLY A C 1
ATOM 1983 O O . GLY A 1 278 ? 6.473 -8.395 -23.492 1.00 91.88 278 GLY A O 1
ATOM 1984 N N . ILE A 1 279 ? 8.096 -9.937 -23.670 1.00 93.00 279 ILE A N 1
ATOM 1985 C CA . ILE A 1 279 ? 9.097 -9.205 -22.879 1.00 93.00 279 ILE A CA 1
ATOM 1986 C C . ILE A 1 279 ? 10.444 -9.138 -23.598 1.00 93.00 279 ILE A C 1
ATOM 1988 O O . ILE A 1 279 ? 10.966 -10.136 -24.087 1.00 93.00 279 ILE A O 1
ATOM 1992 N N . LEU A 1 280 ? 11.008 -7.937 -23.655 1.00 92.19 280 LEU A N 1
ATOM 1993 C CA . LEU A 1 280 ? 12.347 -7.655 -24.150 1.00 92.19 280 LEU A CA 1
ATOM 1994 C C . LEU A 1 280 ? 13.279 -7.485 -22.941 1.00 92.19 280 LEU A C 1
ATOM 1996 O O . LEU A 1 280 ? 12.975 -6.706 -22.037 1.00 92.19 280 LEU A O 1
ATOM 2000 N N . LEU A 1 281 ? 14.404 -8.199 -22.913 1.00 91.94 281 LEU A N 1
ATOM 2001 C CA . LEU A 1 281 ? 15.357 -8.212 -21.791 1.00 91.94 281 LEU A CA 1
ATOM 2002 C C . LEU A 1 281 ? 16.705 -7.619 -22.190 1.00 91.94 281 LEU A C 1
ATOM 2004 O O . LEU A 1 281 ? 17.204 -7.924 -23.264 1.00 91.94 281 LEU A O 1
ATOM 2008 N N . GLU A 1 282 ? 17.352 -6.857 -21.316 1.00 89.75 282 GLU A N 1
ATOM 2009 C CA . GLU A 1 282 ? 18.742 -6.424 -21.488 1.00 89.75 282 GLU A CA 1
ATOM 2010 C C . GLU A 1 282 ? 19.645 -7.238 -20.546 1.00 89.75 282 GLU A C 1
ATOM 2012 O O . GLU A 1 282 ? 19.569 -7.029 -19.336 1.00 89.75 282 GLU A O 1
ATOM 2017 N N . PRO A 1 283 ? 20.495 -8.166 -21.027 1.00 87.38 283 PRO A N 1
ATOM 2018 C CA . PRO A 1 283 ? 21.426 -8.902 -20.165 1.00 87.38 283 PRO A CA 1
ATOM 2019 C C . PRO A 1 283 ? 22.497 -7.993 -19.532 1.00 87.38 283 PRO A C 1
ATOM 2021 O O . PRO A 1 283 ? 22.997 -7.073 -20.178 1.00 87.38 283 PRO A O 1
ATOM 2024 N N . LYS A 1 284 ? 22.909 -8.285 -18.288 1.00 84.19 284 LYS A N 1
ATOM 2025 C CA . LYS A 1 284 ? 24.050 -7.624 -17.612 1.00 84.19 284 LYS A CA 1
ATOM 2026 C C . LYS A 1 284 ? 25.391 -7.995 -18.225 1.00 84.19 284 LYS A C 1
ATOM 2028 O O . LYS A 1 284 ? 26.223 -7.125 -18.459 1.00 84.19 284 LYS A O 1
ATOM 2033 N N . ASP A 1 285 ? 25.601 -9.288 -18.455 1.00 79.88 285 ASP A N 1
ATOM 2034 C CA . ASP A 1 285 ? 26.794 -9.814 -19.112 1.00 79.88 285 ASP A CA 1
ATOM 2035 C C . ASP A 1 285 ? 26.362 -10.544 -20.396 1.00 79.88 285 ASP A C 1
ATOM 2037 O O . ASP A 1 285 ? 25.614 -11.521 -20.313 1.00 79.88 285 ASP A O 1
ATOM 2041 N N . PRO A 1 286 ? 26.820 -10.115 -21.588 1.00 72.94 286 PRO A N 1
ATOM 2042 C CA . PRO A 1 286 ? 26.506 -10.787 -22.849 1.00 72.94 286 PRO A CA 1
ATOM 2043 C C . PRO A 1 286 ? 27.095 -12.197 -22.994 1.00 72.94 286 PRO A C 1
ATOM 2045 O O . PRO A 1 286 ? 26.868 -12.838 -24.017 1.00 72.94 286 PRO A O 1
ATOM 2048 N N . LYS A 1 287 ? 27.875 -12.673 -22.019 1.00 77.38 287 LYS A N 1
ATOM 2049 C CA . LYS A 1 287 ? 28.376 -14.053 -21.957 1.00 77.38 287 LYS A CA 1
ATOM 2050 C C . LYS A 1 287 ? 27.408 -15.020 -21.272 1.00 77.38 287 LYS A C 1
ATOM 2052 O O . LYS A 1 287 ? 27.654 -16.224 -21.325 1.00 77.38 287 LYS A O 1
ATOM 2057 N N . VAL A 1 288 ? 26.349 -14.533 -20.617 1.00 78.44 288 VAL A N 1
ATOM 2058 C CA . VAL A 1 288 ? 25.320 -15.409 -20.035 1.00 78.44 288 VAL A CA 1
ATOM 2059 C C . VAL A 1 288 ? 24.607 -16.155 -21.162 1.00 78.44 288 VAL A C 1
ATOM 2061 O O . VAL A 1 288 ? 24.194 -15.555 -22.153 1.00 78.44 288 VAL A O 1
ATOM 2064 N N . ALA A 1 289 ? 24.472 -17.473 -21.014 1.00 81.38 289 ALA A N 1
ATOM 2065 C CA . ALA A 1 289 ? 23.728 -18.291 -21.963 1.00 81.38 289 ALA A CA 1
ATOM 2066 C C . ALA A 1 289 ? 22.248 -17.877 -21.962 1.00 81.38 289 ALA A C 1
ATOM 2068 O O . ALA A 1 289 ? 21.622 -17.823 -20.904 1.00 81.38 289 ALA A O 1
ATOM 2069 N N . VAL A 1 290 ? 21.695 -17.612 -23.149 1.00 81.94 290 VAL A N 1
ATOM 2070 C CA . VAL A 1 290 ? 20.305 -17.156 -23.322 1.00 81.94 290 VAL A CA 1
ATOM 2071 C C . VAL A 1 290 ? 19.314 -18.104 -22.647 1.00 81.94 290 VAL A C 1
ATOM 2073 O O . VAL A 1 290 ? 18.452 -17.642 -21.907 1.00 81.94 290 VAL A O 1
ATOM 2076 N N . ASP A 1 291 ? 19.488 -19.415 -22.816 1.00 83.25 291 ASP A N 1
ATOM 2077 C CA . ASP A 1 291 ? 18.596 -20.417 -22.224 1.00 83.25 291 ASP A CA 1
ATOM 2078 C C . ASP A 1 291 ? 18.611 -20.359 -20.688 1.00 83.25 291 ASP A C 1
ATOM 2080 O O . ASP A 1 291 ? 17.561 -20.390 -20.056 1.00 83.25 291 ASP A O 1
ATOM 2084 N N . ALA A 1 292 ? 19.789 -20.181 -20.076 1.00 82.38 292 ALA A N 1
ATOM 2085 C CA . ALA A 1 292 ? 19.915 -20.053 -18.624 1.00 82.38 292 ALA A CA 1
ATOM 2086 C C . ALA A 1 292 ? 19.237 -18.776 -18.095 1.00 82.38 292 ALA A C 1
ATOM 2088 O O . ALA A 1 292 ? 18.585 -18.815 -17.054 1.00 82.38 292 ALA A O 1
ATOM 2089 N N . LEU A 1 293 ? 19.342 -17.665 -18.835 1.00 83.00 293 LEU A N 1
ATOM 2090 C CA . LEU A 1 293 ? 18.655 -16.410 -18.514 1.00 83.00 293 LEU A CA 1
ATOM 2091 C C . LEU A 1 293 ? 17.127 -16.542 -18.642 1.00 83.00 293 LEU A C 1
ATOM 2093 O O . LEU A 1 293 ? 16.387 -15.974 -17.840 1.00 83.00 293 LEU A O 1
ATOM 2097 N N . ILE A 1 294 ? 16.652 -17.299 -19.637 1.00 85.38 294 ILE A N 1
ATOM 2098 C CA . ILE A 1 294 ? 15.225 -17.576 -19.841 1.00 85.38 294 ILE A CA 1
ATOM 2099 C C . ILE A 1 294 ? 14.677 -18.478 -18.730 1.00 85.38 294 ILE A C 1
ATOM 2101 O O . ILE A 1 294 ? 13.599 -18.185 -18.222 1.00 85.38 294 ILE A O 1
ATOM 2105 N N . GLU A 1 295 ? 15.398 -19.522 -18.306 1.00 85.38 295 GLU A N 1
ATOM 2106 C CA . GLU A 1 295 ? 14.976 -20.358 -17.169 1.00 85.38 295 GLU A CA 1
ATOM 2107 C C . GLU A 1 295 ? 14.918 -19.566 -15.855 1.00 85.38 295 GLU A C 1
ATOM 2109 O O . GLU A 1 295 ? 13.940 -19.673 -15.114 1.00 85.38 295 GLU A O 1
ATOM 2114 N N . GLU A 1 296 ? 15.923 -18.725 -15.586 1.00 82.38 296 GLU A N 1
ATOM 2115 C CA . GLU A 1 296 ? 15.949 -17.850 -14.406 1.00 82.38 296 GLU A CA 1
ATOM 2116 C C . GLU A 1 296 ? 14.752 -16.883 -14.403 1.00 82.38 296 GLU A C 1
ATOM 2118 O O . GLU A 1 296 ? 14.046 -16.749 -13.400 1.00 82.38 296 GLU A O 1
ATOM 2123 N N . LEU A 1 297 ? 14.469 -16.256 -15.552 1.00 85.19 297 LEU A N 1
ATOM 2124 C CA . LEU A 1 297 ? 13.308 -15.384 -15.715 1.00 85.19 297 LEU A CA 1
ATOM 2125 C C . LEU A 1 297 ? 11.983 -16.153 -15.613 1.00 85.19 297 LEU A C 1
ATOM 2127 O O . LEU A 1 297 ? 11.008 -15.607 -15.093 1.00 85.19 297 LEU A O 1
ATOM 2131 N N . TRP A 1 298 ? 11.912 -17.395 -16.097 1.00 86.44 298 TRP A N 1
ATOM 2132 C CA . TRP A 1 298 ? 10.659 -18.148 -16.123 1.00 86.44 298 TRP A CA 1
ATOM 2133 C C . TRP A 1 298 ? 10.099 -18.391 -14.721 1.00 86.44 298 TRP A C 1
ATOM 2135 O O . TRP A 1 298 ? 8.890 -18.296 -14.531 1.00 86.44 298 TRP A O 1
ATOM 2145 N N . LEU A 1 299 ? 10.961 -18.575 -13.716 1.00 80.88 299 LEU A N 1
ATOM 2146 C CA . LEU A 1 299 ? 10.554 -18.652 -12.305 1.00 80.88 299 LEU A CA 1
ATOM 2147 C C . LEU A 1 299 ? 9.820 -17.384 -11.824 1.00 80.88 299 LEU A C 1
ATOM 2149 O O . LEU A 1 299 ? 8.955 -17.456 -10.949 1.00 80.88 299 LEU A O 1
ATOM 2153 N N . VAL A 1 300 ? 10.136 -16.219 -12.396 1.00 80.50 300 VAL A N 1
ATOM 2154 C CA . VAL A 1 300 ? 9.464 -14.943 -12.103 1.00 80.50 300 VAL A CA 1
ATOM 2155 C C . VAL A 1 300 ? 8.209 -14.773 -12.966 1.00 80.50 300 VAL A C 1
ATOM 2157 O O . VAL A 1 300 ? 7.175 -14.328 -12.459 1.00 80.50 300 VAL A O 1
ATOM 2160 N N . LEU A 1 301 ? 8.274 -15.144 -14.250 1.00 82.94 301 LEU A N 1
ATOM 2161 C CA . LEU A 1 301 ? 7.145 -15.027 -15.178 1.00 82.94 301 LEU A CA 1
ATOM 2162 C C . LEU A 1 301 ? 5.998 -15.970 -14.829 1.00 82.94 301 LEU A C 1
ATOM 2164 O O . LEU A 1 301 ? 4.861 -15.531 -14.899 1.00 82.94 301 LEU A O 1
ATOM 2168 N N . ASP A 1 302 ? 6.255 -17.204 -14.398 1.00 83.19 302 ASP A N 1
ATOM 2169 C CA . ASP A 1 302 ? 5.211 -18.177 -14.046 1.00 83.19 302 ASP A CA 1
ATOM 2170 C C . ASP A 1 302 ? 4.319 -17.652 -12.902 1.00 83.19 302 ASP A C 1
ATOM 2172 O O . ASP A 1 302 ? 3.101 -17.513 -13.040 1.00 83.19 302 ASP A O 1
ATOM 2176 N N . ASN A 1 303 ? 4.957 -17.175 -11.827 1.00 77.00 303 ASN A N 1
ATOM 2177 C CA . ASN A 1 303 ? 4.298 -16.489 -10.710 1.00 77.00 303 ASN A CA 1
ATOM 2178 C C . ASN A 1 303 ? 3.574 -15.192 -11.121 1.00 77.00 303 ASN A C 1
ATOM 2180 O O . ASN A 1 303 ? 2.622 -14.786 -10.460 1.00 77.00 303 ASN A O 1
ATOM 2184 N N . THR A 1 304 ? 4.025 -14.515 -12.181 1.00 78.38 304 THR A N 1
ATOM 2185 C CA . THR A 1 304 ? 3.414 -13.260 -12.656 1.00 78.38 304 THR A CA 1
ATOM 2186 C C . THR A 1 304 ? 2.243 -13.525 -13.605 1.00 78.38 304 THR A C 1
ATOM 2188 O O . THR A 1 304 ? 1.215 -12.859 -13.515 1.00 78.38 304 THR A O 1
ATOM 2191 N N . ASN A 1 305 ? 2.356 -14.542 -14.461 1.00 85.56 305 ASN A N 1
ATOM 2192 C CA . ASN A 1 305 ? 1.323 -14.997 -15.389 1.00 85.56 305 ASN A CA 1
ATOM 2193 C C . ASN A 1 305 ? 0.074 -15.476 -14.635 1.00 85.56 305 ASN A C 1
ATOM 2195 O O . ASN A 1 305 ? -1.041 -15.175 -15.052 1.00 85.56 305 ASN A O 1
ATOM 2199 N N . ALA A 1 306 ? 0.251 -16.132 -13.483 1.00 83.06 306 ALA A N 1
ATOM 2200 C CA . ALA A 1 306 ? -0.846 -16.538 -12.600 1.00 83.06 306 ALA A CA 1
ATOM 2201 C C . ALA A 1 306 ? -1.685 -15.365 -12.039 1.00 83.06 306 ALA A C 1
ATOM 2203 O O . ALA A 1 306 ? -2.796 -15.587 -11.561 1.00 83.06 306 ALA A O 1
ATOM 2204 N N . LEU A 1 307 ? -1.174 -14.128 -12.089 1.00 83.56 307 LEU A N 1
ATOM 2205 C CA . LEU A 1 307 ? -1.831 -12.923 -11.563 1.00 83.56 307 LEU A CA 1
ATOM 2206 C C . LEU A 1 307 ? -2.499 -12.061 -12.649 1.00 83.56 307 LEU A C 1
ATOM 2208 O O . LEU A 1 307 ? -3.120 -11.050 -12.322 1.00 83.56 307 LEU A O 1
ATOM 2212 N N . VAL A 1 308 ? -2.371 -12.425 -13.930 1.00 79.94 308 VAL A N 1
ATOM 2213 C CA . VAL A 1 308 ? -2.865 -11.631 -15.069 1.00 79.94 308 VAL A CA 1
ATOM 2214 C C . VAL A 1 308 ? -3.755 -12.470 -16.000 1.00 79.94 308 VAL A C 1
ATOM 2216 O O . VAL A 1 308 ? -3.570 -13.686 -16.106 1.00 79.94 308 VAL A O 1
ATOM 2219 N N . PRO A 1 309 ? -4.740 -11.857 -16.688 1.00 84.00 309 PRO A N 1
ATOM 2220 C CA . PRO A 1 309 ? -5.596 -12.572 -17.634 1.00 84.00 309 PRO A CA 1
ATOM 2221 C C . PRO A 1 309 ? -4.790 -13.141 -18.809 1.00 84.00 309 PRO A C 1
ATOM 2223 O O . PRO A 1 309 ? -3.772 -12.577 -19.195 1.00 84.00 309 PRO A O 1
ATOM 2226 N N . GLU A 1 310 ? -5.293 -14.212 -19.429 1.00 82.00 310 GLU A N 1
ATOM 2227 C CA . GLU A 1 310 ? -4.616 -14.997 -20.480 1.00 82.00 310 GLU A CA 1
ATOM 2228 C C . GLU A 1 310 ? -3.942 -14.150 -21.581 1.00 82.00 310 GLU A C 1
ATOM 2230 O O . GLU A 1 310 ? -2.790 -14.384 -21.929 1.00 82.00 310 GLU A O 1
ATOM 2235 N N . HIS A 1 311 ? -4.608 -13.103 -22.082 1.00 78.62 311 HIS A N 1
ATOM 2236 C CA . HIS A 1 311 ? -4.069 -12.219 -23.131 1.00 78.62 311 HIS A CA 1
ATOM 2237 C C . HIS A 1 311 ? -2.856 -11.366 -22.693 1.00 78.62 311 HIS A C 1
ATOM 2239 O O . HIS A 1 311 ? -2.115 -10.843 -23.531 1.00 78.62 311 HIS A O 1
ATOM 2245 N N . ALA A 1 312 ? -2.666 -11.189 -21.384 1.00 82.50 312 ALA A N 1
ATOM 2246 C CA . ALA A 1 312 ? -1.559 -10.454 -20.779 1.00 82.50 312 ALA A CA 1
ATOM 2247 C C . ALA A 1 312 ? -0.424 -11.377 -20.295 1.00 82.50 312 ALA A C 1
ATOM 2249 O O . ALA A 1 312 ? 0.633 -10.878 -19.911 1.00 82.50 312 ALA A O 1
ATOM 2250 N N . GLN A 1 313 ? -0.619 -12.700 -20.329 1.00 89.50 313 GLN A N 1
ATOM 2251 C CA . GLN A 1 313 ? 0.415 -13.667 -19.967 1.00 89.50 313 GLN A CA 1
ATOM 2252 C C . GLN A 1 313 ? 1.528 -13.692 -21.019 1.00 89.50 313 GLN A C 1
ATOM 2254 O O . GLN A 1 313 ? 1.285 -13.597 -22.224 1.00 89.50 313 GLN A O 1
ATOM 2259 N N . ILE A 1 314 ? 2.765 -13.830 -20.547 1.00 91.06 314 ILE A N 1
ATOM 2260 C CA . ILE A 1 314 ? 3.970 -13.842 -21.375 1.00 91.06 314 ILE A CA 1
ATOM 2261 C C . ILE A 1 314 ? 4.418 -15.290 -21.550 1.00 91.06 314 ILE A C 1
ATOM 2263 O O . ILE A 1 314 ? 4.798 -15.956 -20.586 1.00 91.06 314 ILE A O 1
ATOM 2267 N N . HIS A 1 315 ? 4.361 -15.780 -22.787 1.00 89.12 315 HIS A N 1
ATOM 2268 C CA . HIS A 1 315 ? 4.805 -17.127 -23.145 1.00 89.12 315 HIS A CA 1
ATOM 2269 C C . HIS A 1 315 ? 6.294 -17.128 -23.526 1.00 89.12 315 HIS A C 1
ATOM 2271 O O . HIS A 1 315 ? 6.821 -16.103 -23.961 1.00 89.12 315 HIS A O 1
ATOM 2277 N N . ARG A 1 316 ? 6.973 -18.277 -23.399 1.00 88.38 316 ARG A N 1
ATOM 2278 C CA . ARG A 1 316 ? 8.426 -18.399 -23.648 1.00 88.38 316 ARG A CA 1
ATOM 2279 C C . ARG A 1 316 ? 8.845 -17.940 -25.048 1.00 88.38 316 ARG A C 1
ATOM 2281 O O . ARG A 1 316 ? 9.874 -17.290 -25.187 1.00 88.38 316 ARG A O 1
ATOM 2288 N N . ASP A 1 317 ? 8.008 -18.190 -26.051 1.00 89.50 317 ASP A N 1
ATOM 2289 C CA . ASP A 1 317 ? 8.261 -17.813 -27.453 1.00 89.50 317 ASP A CA 1
ATOM 2290 C C . ASP A 1 317 ? 8.179 -16.294 -27.709 1.00 89.50 317 ASP A C 1
ATOM 2292 O O . ASP A 1 317 ? 8.559 -15.823 -28.776 1.00 89.50 317 ASP A O 1
ATOM 2296 N N . PHE A 1 318 ? 7.694 -15.518 -26.732 1.00 91.62 318 PHE A N 1
ATOM 2297 C CA . PHE A 1 318 ? 7.578 -14.056 -26.785 1.00 91.62 318 PHE A CA 1
ATOM 2298 C C . PHE A 1 318 ? 8.609 -13.366 -25.876 1.00 91.62 318 PHE A C 1
ATOM 2300 O O . PHE A 1 318 ? 8.405 -12.232 -25.435 1.00 91.62 318 PHE A O 1
ATOM 2307 N N . ILE A 1 319 ? 9.728 -14.041 -25.596 1.00 91.62 319 ILE A N 1
ATOM 2308 C CA . ILE A 1 319 ? 10.892 -13.464 -24.920 1.00 91.62 319 ILE A CA 1
ATOM 2309 C C . ILE A 1 319 ? 11.927 -13.072 -25.981 1.00 91.62 319 ILE A C 1
ATOM 2311 O O . ILE A 1 319 ? 12.425 -13.916 -26.721 1.00 91.62 319 ILE A O 1
ATOM 2315 N N . VAL A 1 320 ? 12.277 -11.786 -26.043 1.00 91.50 320 VAL A N 1
ATOM 2316 C CA . VAL A 1 320 ? 13.315 -11.257 -26.943 1.00 91.50 320 VAL A CA 1
ATOM 2317 C C . VAL A 1 320 ? 14.517 -10.812 -26.113 1.00 91.50 320 VAL A C 1
ATOM 2319 O O . VAL A 1 320 ? 14.369 -10.150 -25.085 1.00 91.50 320 VAL A O 1
ATOM 2322 N N . ILE A 1 321 ? 15.725 -11.156 -26.562 1.00 91.19 321 ILE A N 1
ATOM 2323 C CA . ILE A 1 321 ? 16.969 -10.810 -25.867 1.00 91.19 321 ILE A CA 1
ATOM 2324 C C . ILE A 1 321 ? 17.666 -9.639 -26.562 1.00 91.19 321 ILE A C 1
ATOM 2326 O O . ILE A 1 321 ? 17.989 -9.679 -27.749 1.00 91.19 321 ILE A O 1
ATOM 2330 N N . GLY A 1 322 ? 17.916 -8.594 -25.783 1.00 89.06 322 GLY A N 1
ATOM 2331 C CA . GLY A 1 322 ? 18.677 -7.416 -26.153 1.00 89.06 322 GLY A CA 1
ATOM 2332 C C . GLY A 1 322 ? 20.165 -7.705 -26.332 1.00 89.06 322 GLY A C 1
ATOM 2333 O O . GLY A 1 322 ? 20.736 -8.633 -25.764 1.00 89.06 322 GLY A O 1
ATOM 2334 N N . THR A 1 323 ? 20.819 -6.867 -27.129 1.00 85.38 323 THR A N 1
ATOM 2335 C CA . THR A 1 323 ? 22.236 -6.986 -27.484 1.00 85.38 323 THR A CA 1
ATOM 2336 C C . THR A 1 323 ? 23.022 -5.776 -26.972 1.00 85.38 323 THR A C 1
ATOM 2338 O O . THR A 1 323 ? 22.542 -4.653 -27.129 1.00 85.38 323 THR A O 1
ATOM 2341 N N . PRO A 1 324 ? 24.274 -5.926 -26.494 1.00 83.62 324 PRO A N 1
ATOM 2342 C CA . PRO A 1 324 ? 25.101 -4.786 -26.067 1.00 83.62 324 PRO A CA 1
ATOM 2343 C C . PRO A 1 324 ? 25.376 -3.746 -27.162 1.00 83.62 324 PRO A C 1
ATOM 2345 O O . PRO A 1 324 ? 25.825 -2.643 -26.872 1.00 83.62 324 PRO A O 1
ATOM 2348 N N . LYS A 1 325 ? 25.147 -4.103 -28.434 1.00 85.75 325 LYS A N 1
ATOM 2349 C CA . LYS A 1 325 ? 25.279 -3.202 -29.589 1.00 85.75 325 LYS A CA 1
ATOM 2350 C C . LYS A 1 325 ? 24.101 -2.228 -29.729 1.00 85.75 325 LYS A C 1
ATOM 2352 O O . LYS A 1 325 ? 24.244 -1.222 -30.414 1.00 85.75 325 LYS A O 1
ATOM 2357 N N . ARG A 1 326 ? 22.957 -2.537 -29.109 1.00 88.75 326 ARG A N 1
ATOM 2358 C CA . ARG A 1 326 ? 21.743 -1.710 -29.029 1.00 88.75 326 ARG A CA 1
ATOM 2359 C C . ARG A 1 326 ? 21.256 -1.711 -27.569 1.00 88.75 326 ARG A C 1
ATOM 2361 O O . ARG A 1 326 ? 20.281 -2.403 -27.265 1.00 88.75 326 ARG A O 1
ATOM 2368 N N . PRO A 1 327 ? 21.962 -1.033 -26.647 1.00 89.00 327 PRO A N 1
ATOM 2369 C CA . PRO A 1 327 ? 21.499 -0.923 -25.268 1.00 89.00 327 PRO A CA 1
ATOM 2370 C C . PRO A 1 327 ? 20.126 -0.246 -25.222 1.00 89.00 327 PRO A C 1
ATOM 2372 O O . PRO A 1 327 ? 19.756 0.502 -26.131 1.00 89.00 327 PRO A O 1
ATOM 2375 N N . PHE A 1 328 ? 19.365 -0.503 -24.166 1.00 93.56 328 PHE A N 1
ATOM 2376 C CA . PHE A 1 328 ? 18.038 0.072 -24.000 1.00 93.56 328 PHE A CA 1
ATOM 2377 C C . PHE A 1 328 ? 18.107 1.596 -23.916 1.00 93.56 328 PHE A C 1
ATOM 2379 O O . PHE A 1 328 ? 18.929 2.170 -23.198 1.00 93.56 328 PHE A O 1
ATOM 2386 N N . GLN A 1 329 ? 17.183 2.256 -24.610 1.00 91.69 329 GLN A N 1
ATOM 2387 C CA . GLN A 1 329 ? 17.042 3.704 -24.554 1.00 91.69 329 GLN A CA 1
ATOM 2388 C C . GLN A 1 329 ? 16.573 4.096 -23.157 1.00 91.69 329 GLN A C 1
ATOM 2390 O O . GLN A 1 329 ? 15.599 3.540 -22.648 1.00 91.69 329 GLN A O 1
ATOM 2395 N N . ARG A 1 330 ? 17.261 5.043 -22.516 1.00 90.31 330 ARG A N 1
ATOM 2396 C CA . ARG A 1 330 ? 17.006 5.435 -21.123 1.00 90.31 330 ARG A CA 1
ATOM 2397 C C . ARG A 1 330 ? 16.860 6.947 -20.985 1.00 90.31 330 ARG A C 1
ATOM 2399 O O . ARG A 1 330 ? 17.527 7.721 -21.664 1.00 90.31 330 ARG A O 1
ATOM 2406 N N . ALA A 1 331 ? 15.964 7.368 -20.098 1.00 86.38 331 ALA A N 1
ATOM 2407 C CA . ALA A 1 331 ? 15.794 8.767 -19.727 1.00 86.38 331 ALA A CA 1
ATOM 2408 C C . ALA A 1 331 ? 16.969 9.245 -18.855 1.00 86.38 331 ALA A C 1
ATOM 2410 O O . ALA A 1 331 ? 17.748 8.442 -18.345 1.00 86.38 331 ALA A O 1
ATOM 2411 N N . SER A 1 332 ? 17.047 10.550 -18.580 1.00 74.00 332 SER A N 1
ATOM 2412 C CA . SER A 1 332 ? 18.080 11.145 -17.710 1.00 74.00 332 SER A CA 1
ATOM 2413 C C . SER A 1 332 ? 18.132 10.579 -16.280 1.00 74.00 332 SER A C 1
ATOM 2415 O O . SER A 1 332 ? 19.124 10.778 -15.587 1.00 74.00 332 SER A O 1
ATOM 2417 N N . LYS A 1 333 ? 17.089 9.860 -15.840 1.00 75.62 333 LYS A N 1
ATOM 2418 C CA . LYS A 1 333 ? 17.019 9.136 -14.557 1.00 75.62 333 LYS A CA 1
ATOM 2419 C C . LYS A 1 333 ? 17.347 7.632 -14.659 1.00 75.62 333 LYS A C 1
ATOM 2421 O O . LYS A 1 333 ? 17.102 6.902 -13.710 1.00 75.62 333 LYS A O 1
ATOM 2426 N N . GLY A 1 334 ? 17.831 7.144 -15.804 1.00 74.81 334 GLY A N 1
ATOM 2427 C CA . GLY A 1 334 ? 18.163 5.727 -16.033 1.00 74.81 334 GLY A CA 1
ATOM 2428 C C . GLY A 1 334 ? 16.977 4.811 -16.380 1.00 74.81 334 GLY A C 1
ATOM 2429 O O . GLY A 1 334 ? 17.195 3.683 -16.821 1.00 74.81 334 GLY A O 1
ATOM 2430 N N . THR A 1 335 ? 15.735 5.286 -16.243 1.00 81.00 335 THR A N 1
ATOM 2431 C CA . THR A 1 335 ? 14.503 4.553 -16.592 1.00 81.00 335 THR A CA 1
ATOM 2432 C C . THR A 1 335 ? 14.430 4.233 -18.085 1.00 81.00 335 THR A C 1
ATOM 2434 O O . THR A 1 335 ? 14.666 5.120 -18.907 1.00 81.00 335 THR A O 1
ATOM 2437 N N . VAL A 1 336 ? 14.045 3.004 -18.441 1.00 87.31 336 VAL A N 1
ATOM 2438 C CA . VAL A 1 336 ? 13.872 2.561 -19.835 1.00 87.31 336 VAL A CA 1
ATOM 2439 C C . VAL A 1 336 ? 12.747 3.347 -20.524 1.00 87.31 336 VAL A C 1
ATOM 2441 O O . VAL A 1 336 ? 11.628 3.448 -20.027 1.00 87.31 336 VAL A O 1
ATOM 2444 N N . VAL A 1 337 ? 13.026 3.903 -21.702 1.00 89.06 337 VAL A N 1
ATOM 2445 C CA . VAL A 1 337 ? 12.059 4.624 -22.539 1.00 89.06 337 VAL A CA 1
ATOM 2446 C C . VAL A 1 337 ? 11.439 3.635 -23.516 1.00 89.06 337 VAL A C 1
ATOM 2448 O O . VAL A 1 337 ? 11.803 3.595 -24.692 1.00 89.06 337 VAL A O 1
ATOM 2451 N N . ARG A 1 338 ? 10.482 2.840 -23.018 1.00 87.44 338 ARG A N 1
ATOM 2452 C CA . ARG A 1 338 ? 9.842 1.726 -23.741 1.00 87.44 338 ARG A CA 1
ATOM 2453 C C . ARG A 1 338 ? 9.592 2.003 -25.224 1.00 87.44 338 ARG A C 1
ATOM 2455 O O . ARG A 1 338 ? 10.018 1.213 -26.047 1.00 87.44 338 ARG A O 1
ATOM 2462 N N . SER A 1 339 ? 8.951 3.122 -25.574 1.00 86.44 339 SER A N 1
ATOM 2463 C CA . SER A 1 339 ? 8.584 3.425 -26.970 1.00 86.44 339 SER A CA 1
ATOM 2464 C C . SER A 1 339 ? 9.770 3.590 -27.926 1.00 86.44 339 SER A C 1
ATOM 2466 O O . SER A 1 339 ? 9.577 3.408 -29.123 1.00 86.44 339 SER A O 1
ATOM 2468 N N . LEU A 1 340 ? 10.948 3.981 -27.431 1.00 90.44 340 LEU A N 1
ATOM 2469 C CA . LEU A 1 340 ? 12.163 4.062 -28.244 1.00 90.44 340 LEU A CA 1
ATOM 2470 C C . LEU A 1 340 ? 12.842 2.690 -28.285 1.00 90.44 340 LEU A C 1
ATOM 2472 O O . LEU A 1 340 ? 13.118 2.181 -29.364 1.00 90.44 340 LEU A O 1
ATOM 2476 N N . THR A 1 341 ? 12.988 2.036 -27.127 1.00 92.19 341 THR A N 1
ATOM 2477 C CA . THR A 1 341 ? 13.566 0.688 -27.028 1.00 92.19 341 THR A CA 1
ATOM 2478 C C . THR A 1 341 ? 12.807 -0.340 -27.875 1.00 92.19 341 THR A C 1
ATOM 2480 O O . THR A 1 341 ? 13.430 -1.110 -28.591 1.00 92.19 341 THR A O 1
ATOM 2483 N N . THR A 1 342 ? 11.470 -0.353 -27.867 1.00 91.06 342 THR A N 1
ATOM 2484 C CA . THR A 1 342 ? 10.696 -1.277 -28.717 1.00 91.06 342 THR A CA 1
ATOM 2485 C C . THR A 1 342 ? 10.779 -0.931 -30.203 1.00 91.06 342 THR A C 1
ATOM 2487 O O . THR A 1 342 ? 10.551 -1.812 -31.020 1.00 91.06 342 THR A O 1
ATOM 2490 N N . GLY A 1 343 ? 11.103 0.318 -30.562 1.00 90.88 343 GLY A N 1
ATOM 2491 C CA . GLY A 1 343 ? 11.382 0.709 -31.948 1.00 90.88 343 GLY A CA 1
ATOM 2492 C C . GLY A 1 343 ? 12.744 0.194 -32.420 1.00 90.88 343 GLY A C 1
ATOM 2493 O O . GLY A 1 343 ? 12.841 -0.416 -33.479 1.00 90.88 343 GLY A O 1
ATOM 2494 N N . ASP A 1 344 ? 13.780 0.322 -31.584 1.00 92.75 344 ASP A N 1
ATOM 2495 C CA . ASP A 1 344 ? 15.130 -0.198 -31.867 1.00 92.75 344 ASP A CA 1
ATOM 2496 C C . ASP A 1 344 ? 15.179 -1.738 -32.016 1.00 92.75 344 ASP A C 1
ATOM 2498 O O . ASP A 1 344 ? 16.156 -2.276 -32.547 1.00 92.75 344 ASP A O 1
ATOM 2502 N N . TYR A 1 345 ? 14.136 -2.436 -31.551 1.00 94.31 345 TYR A N 1
ATOM 2503 C CA . TYR A 1 345 ? 13.958 -3.896 -31.572 1.00 94.31 345 TYR A CA 1
ATOM 2504 C C . TYR A 1 345 ? 12.710 -4.356 -32.354 1.00 94.31 345 TYR A C 1
ATOM 2506 O O . TYR A 1 345 ? 12.282 -5.505 -32.222 1.00 94.31 345 TYR A O 1
ATOM 2514 N N . GLU A 1 346 ? 12.109 -3.483 -33.172 1.00 93.00 346 GLU A N 1
ATOM 2515 C CA . GLU A 1 346 ? 10.858 -3.772 -33.892 1.00 93.00 346 GLU A CA 1
ATOM 2516 C C . GLU A 1 346 ? 10.978 -5.011 -34.798 1.00 93.00 346 GLU A C 1
ATOM 2518 O O . GLU A 1 346 ? 10.072 -5.840 -34.841 1.00 93.00 346 GLU A O 1
ATOM 2523 N N . SER A 1 347 ? 12.126 -5.204 -35.457 1.00 92.19 347 SER A N 1
ATOM 2524 C CA . SER A 1 347 ? 12.393 -6.368 -36.313 1.00 92.19 347 SER A CA 1
ATOM 2525 C C . SER A 1 347 ? 12.334 -7.708 -35.577 1.00 92.19 347 SER A C 1
ATOM 2527 O O . SER A 1 347 ? 11.816 -8.686 -36.115 1.00 92.19 347 SER A O 1
ATOM 2529 N N . GLU A 1 348 ? 12.868 -7.768 -34.361 1.00 93.69 348 GLU A N 1
ATOM 2530 C CA . GLU A 1 348 ? 12.906 -8.966 -33.526 1.00 93.69 348 GLU A CA 1
ATOM 2531 C C . GLU A 1 348 ? 11.542 -9.241 -32.886 1.00 93.69 348 GLU A C 1
ATOM 2533 O O . GLU A 1 348 ? 11.093 -10.387 -32.851 1.00 93.69 348 GLU A O 1
ATOM 2538 N N . ILE A 1 349 ? 10.863 -8.178 -32.447 1.00 93.44 349 ILE A N 1
ATOM 2539 C CA . ILE A 1 349 ? 9.507 -8.226 -31.893 1.00 93.44 349 ILE A CA 1
ATOM 2540 C C . ILE A 1 349 ? 8.518 -8.738 -32.951 1.00 93.44 349 ILE A C 1
ATOM 2542 O O . ILE A 1 349 ? 7.792 -9.699 -32.709 1.00 93.44 349 ILE A O 1
ATOM 2546 N N . GLU A 1 350 ? 8.530 -8.181 -34.162 1.00 92.75 350 GLU A N 1
ATOM 2547 C CA . GLU A 1 350 ? 7.704 -8.686 -35.267 1.00 92.75 350 GLU A CA 1
ATOM 2548 C C . GLU A 1 350 ? 8.141 -10.085 -35.735 1.00 92.75 350 GLU A C 1
ATOM 2550 O O . GLU A 1 350 ? 7.326 -10.850 -36.252 1.00 92.75 350 GLU A O 1
ATOM 2555 N N . GLY A 1 351 ? 9.408 -10.455 -35.526 1.00 92.94 351 GLY A N 1
ATOM 2556 C CA . GLY A 1 351 ? 9.922 -11.801 -35.780 1.00 92.94 351 GLY A CA 1
ATOM 2557 C C . GLY A 1 351 ? 9.238 -12.872 -34.926 1.00 92.94 351 GLY A C 1
ATOM 2558 O O . GLY A 1 351 ? 8.809 -13.894 -35.470 1.00 92.94 351 GLY A O 1
ATOM 2559 N N . VAL A 1 352 ? 9.068 -12.632 -33.619 1.00 92.38 352 VAL A N 1
ATOM 2560 C CA . VAL A 1 352 ? 8.361 -13.584 -32.739 1.00 92.38 352 VAL A CA 1
ATOM 2561 C C . VAL A 1 352 ? 6.864 -13.648 -33.048 1.00 92.38 352 VAL A C 1
ATOM 2563 O O . VAL A 1 352 ? 6.321 -14.748 -33.126 1.00 92.38 352 VAL A O 1
ATOM 2566 N N . TYR A 1 353 ? 6.206 -12.521 -33.360 1.00 90.69 353 TYR A N 1
ATOM 2567 C CA . TYR A 1 353 ? 4.793 -12.544 -33.776 1.00 90.69 353 TYR A CA 1
ATOM 2568 C C . TYR A 1 353 ? 4.567 -13.325 -35.074 1.00 90.69 353 TYR A C 1
ATOM 2570 O O . TYR A 1 353 ? 3.635 -14.121 -35.142 1.00 90.69 353 TYR A O 1
ATOM 2578 N N . ARG A 1 354 ? 5.433 -13.168 -36.084 1.00 90.94 354 ARG A N 1
ATOM 2579 C CA . ARG A 1 354 ? 5.342 -13.933 -37.344 1.00 90.94 354 ARG A CA 1
ATOM 2580 C C . ARG A 1 354 ? 5.611 -15.425 -37.177 1.00 90.94 354 ARG A C 1
ATOM 2582 O O . ARG A 1 354 ? 5.129 -16.206 -37.987 1.00 90.94 354 ARG A O 1
ATOM 2589 N N . SER A 1 355 ? 6.391 -15.807 -36.168 1.00 86.06 355 SER A N 1
ATOM 2590 C CA . SER A 1 355 ? 6.754 -17.207 -35.903 1.00 86.06 355 SER A CA 1
ATOM 2591 C C . SER A 1 355 ? 5.691 -17.962 -35.093 1.00 86.06 355 SER A C 1
ATOM 2593 O O . SER A 1 355 ? 5.791 -19.176 -34.948 1.00 86.06 355 SER A O 1
ATOM 2595 N N . ALA A 1 356 ? 4.687 -17.253 -34.568 1.00 77.31 356 ALA A N 1
ATOM 2596 C CA . ALA A 1 356 ? 3.619 -17.789 -33.724 1.00 77.31 356 ALA A CA 1
ATOM 2597 C C . ALA A 1 356 ? 2.252 -17.911 -34.439 1.00 77.31 356 ALA A C 1
ATOM 2599 O O . ALA A 1 356 ? 1.229 -18.053 -33.763 1.00 77.31 356 ALA A O 1
ATOM 2600 N N . VAL A 1 357 ? 2.240 -17.816 -35.777 1.00 55.62 357 VAL A N 1
ATOM 2601 C CA . VAL A 1 357 ? 1.061 -17.900 -36.669 1.00 55.62 357 VAL A CA 1
ATOM 2602 C C . VAL A 1 357 ? 1.062 -19.213 -37.447 1.00 55.62 357 VAL A C 1
ATOM 2604 O O . VAL A 1 357 ? 2.132 -19.556 -37.995 1.00 55.62 357 VAL A O 1
#

pLDDT: mean 70.36, std 23.86, range [26.27, 97.38]

Sequence (357 aa):
MHCQHLRTLVPSLLLALLVGATTAQERKCYGVNGELQSADIQPCNADLPAGSHVACCNLAKSPPDICVGGGLCYSQDGGTIADLLVAYGCTDPTGKDVACQSYCENTGALTYNLHTCEDANWCCSPDGDKCCSLKHIRLNPRDVLPLVQAVTQTVAGGSTKTGTAAVVTETQTKTVKLDAAGQTTAVSGATAEVCPKDNSTVVGASVGAVLGAGLVASLIALGMVLRRQRETVAGVRGDGKGAFYPAGTVPTEMDSRPESQLHTSGSTVFGRGHTKSGILLEPKDPKVAVDALIEELWLVLDNTNALVPEHAQIHRDFIVIGTPKRPFQRASKGTVVRSLTTGDYESEIEGVYRSAV

Secondary structure (DSSP, 8-state):
----THHHHHHHHHHHTTS----------B-TTSSBPPTTEEES-SSSPTT---BEEE-SSSSPPEEBSTT-EE--S-S-STTSEEE--BS-TTS-STTS--SS--SS-S-EEEEE-TTS-EEEESSSS--TTS--B---TTTTSB---------------------------------TT----------------------SSSHHHHHHHHHHHHHHHHHHHHHHHHHHHHT--S--------TT--GGGTTTS-TTTSSEEEEEEE-TTSSSEEEEEEESSTTS-HHHHHHHHHHHHHHHHTTS-GGG-EEEEEEEE--TTSPPPB-TTS-B-HHHHHHHTHHHHHHHHHHT-

Radius of gyration: 33.79 Å; chains: 1; bounding box: 103×62×61 Å

Foldseek 3Di:
DPPPPVVPVVVVVVVVVPPDPPPLPQQFFFFLLLHTDDPQWHFLDSPDDPPDKAATFRVVDVVGWFAFFQSWTADPPPPDPQQGIKRQFMSDSVQPDRNHHDWADCPPANMWGWGQDPVRFIYTHSPSDDCNVDDTTHDDVVRGHGPDDVPPPPPVPPDPDDDDDDDDDDDDDDDDDDDPVDDDDDDDDDDDDDDDDDDDDDDPPPPVPPVVVVVVVVVVVVVVVVVVVVVVVVPDPDDDDDDDDDPDDPQVVVFDPDPPPAQFPTKGKDAVVHQAIAMETEGVDPPDDPVVSLVVCVVVLVVVQVVGDPSHRYDSLRYHYDDPVLDFDADPVRRGPRVVRCVSCVVVNVVSVVVVD